Protein AF-A0AAD7QQ43-F1 (afdb_monomer_lite)

Radius of gyration: 27.79 Å; chains: 1; bounding box: 67×66×87 Å

Organism: NCBI:txid54092

pLDDT: mean 71.24, std 26.85, range [28.62, 98.62]

Sequence (229 aa):
MKFLTLATLAALATGVLAVTKNVTLKVKSDDAIIDGMGLSSIHEGAAINYVFLGIGSEDLVYETTNSTIYDPNFIQGFPFYLQIWGNLVIVAVGVTDVAQFRVGPNSYLSVNGSENGFYAAKNTNDPYNYSSAQYQALYYADESDAPEGSIPFTIYVDSSESNVTSVAATTTATSAMPSITTASYSNASITSMNSTATATTPAQFTGAAALNQISGVLLVGALGLAMLL

Secondary structure (DSSP, 8-state):
-------------------EEEEEEEEE-SSTTTTTPEEEEEE-STTEEEEEEESS---EEEETTTTEEEEEEEETTEEEEEEEETTEEEEESS---TTSEEE-TTSEEEETTBS--EEEES----TT-GGGTSPEEEE-SSGGGSPTTPEEEEEEEEE---------------------------PPP-------PPP-PPPP-------------------------

Structure (mmCIF, N/CA/C/O backbone):
data_AF-A0AAD7QQ43-F1
#
_entry.id   AF-A0AAD7QQ43-F1
#
loop_
_atom_site.group_PDB
_atom_site.id
_atom_site.type_symbol
_atom_site.label_atom_id
_atom_site.label_alt_id
_atom_site.label_comp_id
_atom_site.label_asym_id
_atom_site.label_entity_id
_atom_site.label_seq_id
_atom_site.pdbx_PDB_ins_code
_atom_site.Cartn_x
_atom_site.Cartn_y
_atom_site.Cartn_z
_atom_site.occupancy
_atom_site.B_iso_or_equiv
_atom_site.auth_seq_id
_atom_site.auth_comp_id
_atom_site.auth_asym_id
_atom_site.auth_atom_id
_atom_site.pdbx_PDB_model_num
ATOM 1 N N . MET A 1 1 ? -53.309 -2.701 50.469 1.00 36.78 1 MET A N 1
ATOM 2 C CA . MET A 1 1 ? -52.569 -1.832 49.529 1.00 36.78 1 MET A CA 1
ATOM 3 C C . MET A 1 1 ? -51.375 -2.622 49.018 1.00 36.78 1 MET A C 1
ATOM 5 O O . MET A 1 1 ? -50.572 -3.048 49.836 1.00 36.78 1 MET A O 1
ATOM 9 N N . LYS A 1 2 ? -51.321 -2.938 47.719 1.00 37.97 2 LYS A N 1
ATOM 10 C CA . LYS A 1 2 ? -50.186 -3.637 47.095 1.00 37.97 2 LYS A CA 1
ATOM 11 C C . LYS A 1 2 ? -49.324 -2.580 46.411 1.00 37.97 2 LYS A C 1
ATOM 13 O O . LYS A 1 2 ? -49.796 -1.935 45.482 1.00 37.97 2 LYS A O 1
ATOM 18 N N . PHE A 1 3 ? -48.113 -2.373 46.912 1.00 45.69 3 PHE A N 1
ATOM 19 C CA . PHE A 1 3 ? -47.139 -1.472 46.307 1.00 45.69 3 PHE A CA 1
ATOM 20 C C . PHE A 1 3 ? -46.419 -2.228 45.187 1.00 45.69 3 PHE A C 1
ATOM 22 O O . PHE A 1 3 ? -45.759 -3.231 45.449 1.00 45.69 3 PHE A O 1
ATOM 29 N N . LEU A 1 4 ? -46.601 -1.785 43.940 1.00 53.44 4 LEU A N 1
ATOM 30 C CA . LEU A 1 4 ? -45.757 -2.196 42.821 1.00 53.44 4 LEU A CA 1
ATOM 31 C C . LEU A 1 4 ? -44.503 -1.322 42.826 1.00 53.44 4 LEU A C 1
ATOM 33 O O . LEU A 1 4 ? -44.579 -0.122 42.572 1.00 53.44 4 LEU A O 1
ATOM 37 N N . THR A 1 5 ? -43.357 -1.925 43.114 1.00 55.03 5 THR A N 1
ATOM 38 C CA . THR A 1 5 ? -42.044 -1.294 42.972 1.00 55.03 5 THR A CA 1
ATOM 39 C C . THR A 1 5 ? -41.595 -1.454 41.519 1.00 55.03 5 THR A C 1
ATOM 41 O O . THR A 1 5 ? -41.295 -2.565 41.088 1.00 55.03 5 THR A O 1
ATOM 44 N N . LEU A 1 6 ? -41.571 -0.366 40.744 1.00 52.38 6 LEU A N 1
ATOM 45 C CA . LEU A 1 6 ? -40.889 -0.347 39.447 1.00 52.38 6 LEU A CA 1
ATOM 46 C C . LEU A 1 6 ? -39.385 -0.192 39.699 1.00 52.38 6 LEU A C 1
ATOM 48 O O . LEU A 1 6 ? -38.941 0.845 40.187 1.00 52.38 6 LEU A O 1
ATOM 52 N N . ALA A 1 7 ? -38.607 -1.221 39.371 1.00 54.56 7 ALA A N 1
ATOM 53 C CA . ALA A 1 7 ? -37.155 -1.128 39.303 1.00 54.56 7 ALA A CA 1
ATOM 54 C C . ALA A 1 7 ? -36.763 -0.576 37.925 1.00 54.56 7 ALA A C 1
ATOM 56 O O . ALA A 1 7 ? -36.864 -1.267 36.912 1.00 54.56 7 ALA A O 1
ATOM 57 N N . THR A 1 8 ? -36.352 0.687 37.883 1.00 55.31 8 THR A N 1
ATOM 58 C CA . THR A 1 8 ? -35.818 1.332 36.681 1.00 55.31 8 THR A CA 1
ATOM 59 C C . THR A 1 8 ? -34.390 0.835 36.452 1.00 55.31 8 THR A C 1
ATOM 61 O O . THR A 1 8 ? -33.483 1.174 37.209 1.00 55.31 8 THR A O 1
ATOM 64 N N . LEU A 1 9 ? -34.181 0.006 35.428 1.00 52.97 9 LEU A N 1
ATOM 65 C CA . LEU A 1 9 ? -32.852 -0.444 35.016 1.00 52.97 9 LEU A CA 1
ATOM 66 C C . LEU A 1 9 ? -32.217 0.642 34.135 1.00 52.97 9 LEU A C 1
ATOM 68 O O . LEU A 1 9 ? -32.563 0.782 32.965 1.00 52.97 9 LEU A O 1
ATOM 72 N N . ALA A 1 10 ? -31.316 1.442 34.705 1.00 55.16 10 ALA A N 1
ATOM 73 C CA . ALA A 1 10 ? -30.502 2.381 33.940 1.00 55.16 10 ALA A CA 1
ATOM 74 C C . ALA A 1 10 ? -29.416 1.600 33.182 1.00 55.16 10 ALA A C 1
ATOM 76 O O . ALA A 1 10 ? -28.452 1.124 33.779 1.00 55.16 10 ALA A O 1
ATOM 77 N N . ALA A 1 11 ? -29.585 1.435 31.870 1.00 57.25 11 ALA A N 1
ATOM 78 C CA . ALA A 1 11 ? -28.540 0.901 31.006 1.00 57.25 11 ALA A CA 1
ATOM 79 C C . ALA A 1 11 ? -27.445 1.966 30.830 1.00 57.25 11 ALA A C 1
ATOM 81 O O . ALA A 1 11 ? -27.689 3.015 30.232 1.00 57.25 11 ALA A O 1
ATOM 82 N N . LEU A 1 12 ? -26.242 1.715 31.357 1.00 50.41 12 LEU A N 1
ATOM 83 C CA . LEU A 1 12 ? -25.068 2.512 31.010 1.00 50.41 12 LEU A CA 1
ATOM 84 C C . LEU A 1 12 ? -24.685 2.178 29.565 1.00 50.41 12 LEU A C 1
ATOM 86 O O . LEU A 1 12 ? -24.176 1.094 29.291 1.00 50.41 12 LEU A O 1
ATOM 90 N N . ALA A 1 13 ? -24.933 3.101 28.638 1.00 57.28 13 ALA A N 1
ATOM 91 C CA . ALA A 1 13 ? -24.355 3.028 27.305 1.00 57.28 13 ALA A CA 1
ATOM 92 C C . ALA A 1 13 ? -22.853 3.320 27.424 1.00 57.28 13 ALA A C 1
ATOM 94 O O . ALA A 1 13 ? -22.441 4.467 27.591 1.00 57.28 13 ALA A O 1
ATOM 95 N N . THR A 1 14 ? -22.021 2.282 27.380 1.00 52.28 14 THR A N 1
ATOM 96 C CA . THR A 1 14 ? -20.580 2.448 27.189 1.00 52.28 14 THR A CA 1
ATOM 97 C C . THR A 1 14 ? -20.352 2.926 25.760 1.00 52.28 14 THR A C 1
ATOM 99 O O . THR A 1 14 ? -20.473 2.145 24.817 1.00 52.28 14 THR A O 1
ATOM 102 N N . GLY A 1 15 ? -20.064 4.216 25.588 1.00 54.31 15 GLY A N 1
ATOM 103 C CA . GLY A 1 15 ? -19.583 4.734 24.312 1.00 54.31 15 GLY A CA 1
ATOM 104 C C . GLY A 1 15 ? -18.220 4.119 24.002 1.00 54.31 15 GLY A C 1
ATOM 105 O O . GLY A 1 15 ? -17.293 4.248 24.801 1.00 54.31 15 GLY A O 1
ATOM 106 N N . VAL A 1 16 ? -18.101 3.434 22.866 1.00 57.38 16 VAL A N 1
ATOM 107 C CA . VAL A 1 16 ? -16.796 3.037 22.328 1.00 57.38 16 VAL A CA 1
ATOM 108 C C . VAL A 1 16 ? -16.130 4.314 21.830 1.00 57.38 16 VAL A C 1
ATOM 110 O O . VAL A 1 16 ? -16.651 4.982 20.940 1.00 57.38 16 VAL A O 1
ATOM 113 N N . LEU A 1 17 ? -15.020 4.696 22.455 1.00 62.91 17 LEU A N 1
ATOM 114 C CA . LEU A 1 17 ? -14.201 5.796 21.965 1.00 62.91 17 LEU A CA 1
ATOM 115 C C . LEU A 1 17 ? -13.450 5.3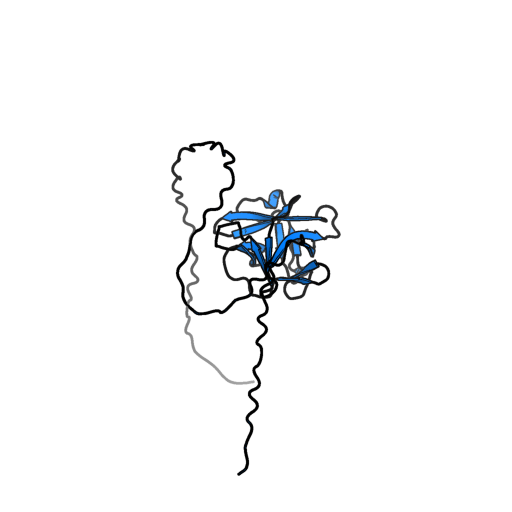24 20.727 1.00 62.91 17 LEU A C 1
ATOM 117 O O . LEU A 1 17 ? -12.858 4.245 20.743 1.00 62.91 17 LEU A O 1
ATOM 121 N N . ALA A 1 18 ? -13.467 6.150 19.685 1.00 65.38 18 ALA A N 1
ATOM 122 C CA . ALA A 1 18 ? -12.631 5.954 18.515 1.00 65.38 18 ALA A CA 1
ATOM 123 C C . ALA A 1 18 ? -11.162 5.912 18.946 1.00 65.38 18 ALA A C 1
ATOM 125 O O . ALA A 1 18 ? -10.636 6.893 19.474 1.00 65.38 18 ALA A O 1
ATOM 126 N N . VAL A 1 19 ? -10.514 4.758 18.768 1.00 83.88 19 VAL A N 1
ATOM 127 C CA . VAL A 1 19 ? -9.077 4.617 19.007 1.00 83.88 19 VAL A CA 1
ATOM 128 C C . VAL A 1 19 ? -8.375 4.848 17.680 1.00 83.88 19 VAL A C 1
ATOM 130 O O . VAL A 1 19 ? -8.511 4.045 16.752 1.00 83.88 19 VAL A O 1
ATOM 133 N N . THR A 1 20 ? -7.630 5.946 17.605 1.00 89.44 20 THR A N 1
ATOM 134 C CA . THR A 1 20 ? -6.703 6.245 16.516 1.00 89.44 20 THR A CA 1
ATOM 135 C C . THR A 1 20 ? -5.288 5.813 16.889 1.00 89.44 20 THR A C 1
ATOM 137 O O . THR A 1 20 ? -4.896 5.853 18.057 1.00 89.44 20 THR A O 1
ATOM 140 N N . LYS A 1 21 ? -4.516 5.377 15.895 1.00 92.06 21 LYS A N 1
ATOM 141 C CA . LYS A 1 21 ? -3.106 5.005 16.030 1.00 92.06 21 LYS A CA 1
ATOM 142 C C . LYS A 1 21 ? -2.309 5.631 14.898 1.00 92.06 21 LYS A C 1
ATOM 144 O O . LYS A 1 21 ? -2.734 5.538 13.751 1.00 92.06 21 LYS A O 1
ATOM 149 N N . ASN A 1 22 ? -1.153 6.205 15.210 1.00 94.50 22 ASN A N 1
ATOM 150 C CA . ASN A 1 22 ? -0.203 6.603 14.177 1.00 94.50 22 ASN A CA 1
ATOM 151 C C . ASN A 1 22 ? 0.471 5.347 13.628 1.00 94.50 22 ASN A C 1
ATOM 153 O O . ASN A 1 22 ? 0.964 4.513 14.394 1.00 94.50 22 ASN A O 1
ATOM 157 N N . VAL A 1 23 ? 0.469 5.209 12.310 1.00 95.69 23 VAL A N 1
ATOM 158 C CA . VAL A 1 23 ? 0.971 4.030 11.616 1.00 95.69 23 VAL A CA 1
ATOM 159 C C . VAL A 1 23 ? 1.807 4.437 10.418 1.00 95.69 23 VAL A C 1
ATOM 161 O O . VAL A 1 23 ? 1.558 5.455 9.783 1.00 95.69 23 VAL A O 1
ATOM 164 N N . THR A 1 24 ? 2.762 3.586 10.079 1.00 96.94 24 THR A N 1
ATOM 165 C CA . THR A 1 24 ? 3.403 3.571 8.768 1.00 96.94 24 THR A CA 1
ATOM 166 C C . THR A 1 24 ? 3.165 2.208 8.132 1.00 96.94 24 THR A C 1
ATOM 168 O O . THR A 1 24 ? 2.989 1.202 8.827 1.00 96.94 24 THR A O 1
ATOM 171 N N . LEU A 1 25 ? 3.118 2.167 6.804 1.00 97.38 25 LEU A N 1
ATOM 172 C CA . LEU A 1 25 ? 2.881 0.936 6.055 1.00 97.38 25 LEU A CA 1
ATOM 173 C C . LEU A 1 25 ? 4.177 0.477 5.392 1.00 97.38 25 LEU A C 1
ATOM 175 O O . LEU A 1 25 ? 4.901 1.281 4.794 1.00 97.38 25 LEU A O 1
ATOM 179 N N . LYS A 1 26 ? 4.471 -0.816 5.517 1.00 97.75 26 LYS A N 1
ATOM 180 C CA . LYS A 1 26 ? 5.671 -1.461 4.982 1.00 97.75 26 LYS A CA 1
ATOM 181 C C . LYS A 1 26 ? 5.311 -2.733 4.235 1.00 97.75 26 LYS A C 1
ATOM 183 O O . LYS A 1 26 ? 4.335 -3.406 4.546 1.00 97.75 26 LYS A O 1
ATOM 188 N N . VAL A 1 27 ? 6.130 -3.064 3.257 1.00 98.31 27 VAL A N 1
ATOM 189 C CA . VAL A 1 27 ? 5.992 -4.228 2.393 1.00 98.31 27 VAL A CA 1
ATOM 190 C C . VAL A 1 27 ? 6.637 -5.435 3.058 1.00 98.31 27 VAL A C 1
ATOM 192 O O . VAL A 1 27 ? 7.762 -5.357 3.551 1.00 98.31 27 VAL A O 1
ATOM 195 N N . LYS A 1 28 ? 5.940 -6.568 3.024 1.00 98.06 28 LYS A N 1
ATOM 196 C CA . LYS A 1 28 ? 6.496 -7.892 3.290 1.00 98.06 28 LYS A CA 1
ATOM 197 C C . LYS A 1 28 ? 6.338 -8.748 2.032 1.00 98.06 28 LYS A C 1
ATOM 199 O O . LYS A 1 28 ? 5.218 -8.958 1.570 1.00 98.06 28 LYS A O 1
ATOM 204 N N . SER A 1 29 ? 7.446 -9.228 1.477 1.00 98.31 29 SER A N 1
ATOM 205 C CA . SER A 1 29 ? 7.480 -10.039 0.254 1.00 98.31 29 SER A CA 1
ATOM 206 C C . SER A 1 29 ? 8.578 -11.103 0.327 1.00 98.31 29 SER A C 1
ATOM 208 O O . SER A 1 29 ? 9.522 -10.987 1.110 1.00 98.31 29 SER A O 1
ATOM 210 N N . ASP A 1 30 ? 8.455 -12.134 -0.506 1.00 98.19 30 ASP A N 1
ATOM 211 C CA . ASP A 1 30 ? 9.528 -13.103 -0.751 1.00 98.19 30 ASP A CA 1
ATOM 212 C C . ASP A 1 30 ? 10.591 -12.546 -1.716 1.00 98.19 30 ASP A C 1
ATOM 214 O O . ASP A 1 30 ? 11.712 -13.057 -1.777 1.00 98.19 30 ASP A O 1
ATOM 218 N N . ASP A 1 31 ? 10.269 -11.477 -2.455 1.00 98.19 31 ASP A N 1
ATOM 219 C CA . ASP A 1 31 ? 11.224 -10.773 -3.303 1.00 98.19 31 ASP A CA 1
ATOM 220 C C . ASP A 1 31 ? 12.024 -9.750 -2.483 1.00 98.19 31 ASP A C 1
ATOM 222 O O . ASP A 1 31 ? 11.511 -8.731 -2.009 1.00 98.19 31 ASP A O 1
ATOM 226 N N . ALA A 1 32 ? 13.325 -10.013 -2.352 1.00 97.81 32 ALA A N 1
ATOM 227 C CA . ALA A 1 32 ? 14.248 -9.188 -1.581 1.00 97.81 32 ALA A CA 1
ATOM 228 C C . ALA A 1 32 ? 14.443 -7.764 -2.137 1.00 97.81 32 ALA A C 1
ATOM 230 O O . ALA A 1 32 ? 14.999 -6.918 -1.439 1.00 97.81 32 ALA A O 1
ATOM 231 N N . ILE A 1 33 ? 14.031 -7.482 -3.379 1.00 97.06 33 ILE A N 1
ATOM 232 C CA . ILE A 1 33 ? 14.088 -6.135 -3.958 1.00 97.06 33 ILE A CA 1
ATOM 233 C C . ILE A 1 33 ? 13.079 -5.227 -3.265 1.00 97.06 33 ILE A C 1
ATOM 235 O O . ILE A 1 33 ? 13.389 -4.056 -3.067 1.00 97.06 33 ILE A O 1
ATOM 239 N N . ILE A 1 34 ? 11.895 -5.741 -2.920 1.00 98.06 34 ILE A N 1
ATOM 240 C CA . ILE A 1 34 ? 10.805 -4.935 -2.355 1.00 98.06 34 ILE A CA 1
ATOM 241 C C . ILE A 1 34 ? 10.510 -5.235 -0.881 1.00 98.06 34 ILE A C 1
ATOM 243 O O . ILE A 1 34 ? 9.841 -4.431 -0.233 1.00 98.06 34 ILE A O 1
ATOM 247 N N . ASP A 1 35 ? 10.995 -6.354 -0.333 1.00 98.31 35 ASP A N 1
ATOM 248 C CA . ASP A 1 35 ? 10.800 -6.688 1.082 1.00 98.31 35 ASP A CA 1
ATOM 249 C C . ASP A 1 35 ? 11.348 -5.580 1.996 1.00 98.31 35 ASP A C 1
ATOM 251 O O . ASP A 1 35 ? 12.484 -5.122 1.862 1.00 98.31 35 ASP A O 1
ATOM 255 N N . GLY A 1 36 ? 10.518 -5.125 2.933 1.00 97.19 36 GLY A N 1
ATOM 256 C CA . GLY A 1 36 ? 10.842 -4.053 3.869 1.00 97.19 36 GLY A CA 1
ATOM 257 C C . GLY A 1 36 ? 10.720 -2.629 3.315 1.00 97.19 36 GLY A C 1
ATOM 258 O O . GLY A 1 36 ? 10.902 -1.688 4.090 1.00 97.19 36 GLY A O 1
ATOM 259 N N . MET A 1 37 ? 10.394 -2.437 2.030 1.00 98.25 37 MET A N 1
ATOM 260 C CA . MET A 1 37 ? 10.127 -1.100 1.483 1.00 98.25 37 MET A CA 1
ATOM 261 C C . MET A 1 37 ? 8.916 -0.453 2.159 1.00 98.25 37 MET A C 1
ATOM 263 O O . MET A 1 37 ? 7.953 -1.122 2.527 1.00 98.25 37 MET A O 1
ATOM 267 N N . GLY A 1 38 ? 8.956 0.863 2.315 1.00 98.06 38 GLY A N 1
ATOM 268 C CA . GLY A 1 38 ? 7.827 1.644 2.790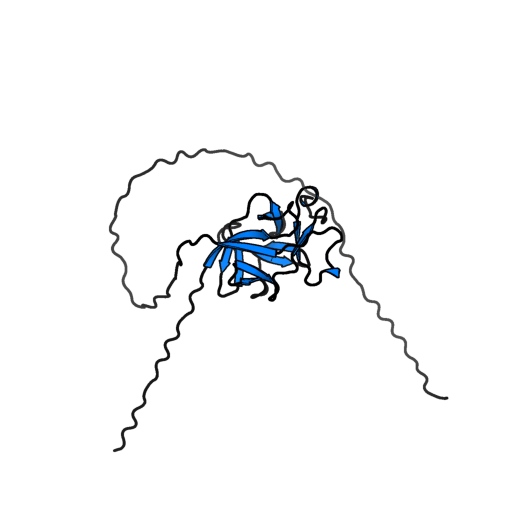 1.00 98.06 38 GLY A CA 1
ATOM 269 C C . GLY A 1 38 ? 6.831 1.959 1.679 1.00 98.06 38 GLY A C 1
ATOM 270 O O . GLY A 1 38 ? 7.185 1.973 0.498 1.00 98.06 38 GLY A O 1
ATOM 271 N N . LEU A 1 39 ? 5.580 2.207 2.067 1.00 98.25 39 LEU A N 1
ATOM 272 C CA . LEU A 1 39 ? 4.555 2.752 1.182 1.00 98.25 39 LEU A CA 1
ATOM 273 C C . LEU A 1 39 ? 4.392 4.247 1.441 1.00 98.25 39 LEU A C 1
ATOM 275 O O . LEU A 1 39 ? 4.261 4.681 2.587 1.00 98.25 39 LEU A O 1
ATOM 279 N N . SER A 1 40 ? 4.386 5.020 0.363 1.00 96.69 40 SER A N 1
ATOM 280 C CA . SER A 1 40 ? 4.153 6.462 0.395 1.00 96.69 40 SER A CA 1
ATOM 281 C C . SER A 1 40 ? 3.387 6.896 -0.840 1.00 96.69 40 SER A C 1
ATOM 283 O O . SER A 1 40 ? 3.629 6.368 -1.932 1.00 96.69 40 SER A O 1
ATOM 285 N N . SER A 1 41 ? 2.508 7.876 -0.690 1.00 94.88 41 SER A N 1
ATOM 286 C CA . SER A 1 41 ? 1.731 8.402 -1.798 1.00 94.88 41 SER A CA 1
ATOM 287 C C . SER A 1 41 ? 2.437 9.568 -2.507 1.00 94.88 41 SER A C 1
ATOM 289 O O . SER A 1 41 ? 3.132 10.380 -1.895 1.00 94.88 41 SER A O 1
ATOM 291 N N . ILE A 1 42 ? 2.286 9.636 -3.831 1.00 92.94 42 ILE A N 1
ATOM 292 C CA . ILE A 1 42 ? 2.749 10.746 -4.675 1.00 92.94 42 ILE A CA 1
ATOM 293 C C . ILE A 1 42 ? 1.522 11.419 -5.283 1.00 92.94 42 ILE A C 1
ATOM 295 O O . ILE A 1 42 ? 0.614 10.746 -5.776 1.00 92.94 42 ILE A O 1
ATOM 299 N N . HIS A 1 43 ? 1.480 12.751 -5.220 1.00 87.75 43 HIS A N 1
ATOM 300 C CA . HIS A 1 43 ? 0.364 13.527 -5.744 1.00 87.75 43 HIS A CA 1
ATOM 301 C C . HIS A 1 43 ? 0.378 13.578 -7.273 1.00 87.75 43 HIS A C 1
ATOM 303 O O . HIS A 1 43 ? 1.242 14.222 -7.863 1.00 87.75 43 HIS A O 1
ATOM 309 N N . GLU A 1 44 ? -0.641 12.988 -7.900 1.00 77.81 44 GLU A N 1
ATOM 310 C CA . GLU A 1 44 ? -0.792 12.935 -9.363 1.00 77.81 44 GLU A CA 1
ATOM 311 C C . GLU A 1 44 ? -1.904 13.877 -9.878 1.00 77.81 44 GLU A C 1
ATOM 313 O O . GLU A 1 44 ? -2.315 13.804 -11.037 1.00 77.81 44 GLU A O 1
ATOM 318 N N . GLY A 1 45 ? -2.407 14.784 -9.031 1.00 75.44 45 GLY A N 1
ATOM 319 C CA . GLY A 1 45 ? -3.477 15.729 -9.369 1.00 75.44 45 GLY A CA 1
ATOM 320 C C . GLY A 1 45 ? -4.880 15.263 -8.959 1.00 75.44 45 GLY A C 1
ATOM 321 O O . GLY A 1 45 ? -5.068 14.199 -8.383 1.00 75.44 45 GLY A O 1
ATOM 322 N N . ALA A 1 46 ? -5.889 16.113 -9.194 1.00 79.81 46 ALA A N 1
ATOM 323 C CA . ALA A 1 46 ? -7.314 15.843 -8.922 1.00 79.81 46 ALA A CA 1
ATOM 324 C C . ALA A 1 46 ? -7.647 15.305 -7.506 1.00 79.81 46 ALA A C 1
ATOM 326 O O . ALA A 1 46 ? -8.639 14.603 -7.331 1.00 79.81 46 ALA A O 1
ATOM 327 N N . ALA A 1 47 ? -6.837 15.660 -6.500 1.00 83.50 47 ALA A N 1
ATOM 328 C CA . ALA A 1 47 ? -6.940 15.145 -5.128 1.00 83.50 47 ALA A CA 1
ATOM 329 C C . ALA A 1 47 ? -6.804 13.609 -5.008 1.00 83.50 47 ALA A C 1
ATOM 331 O O . ALA A 1 47 ? -7.357 13.005 -4.087 1.00 83.50 47 ALA A O 1
ATOM 332 N N . ILE A 1 48 ? -6.045 12.997 -5.920 1.00 88.00 48 ILE A N 1
ATOM 333 C CA . ILE A 1 48 ? -5.675 11.583 -5.908 1.00 88.00 48 ILE A CA 1
ATOM 334 C C . ILE A 1 48 ? -4.155 11.486 -5.771 1.00 88.00 48 ILE A C 1
ATOM 336 O O . ILE A 1 48 ? -3.404 12.071 -6.556 1.00 88.00 48 ILE A O 1
ATOM 340 N N . ASN A 1 49 ? -3.707 10.729 -4.775 1.00 93.31 49 ASN A N 1
ATOM 341 C CA . ASN A 1 49 ? -2.305 10.393 -4.588 1.00 93.31 49 ASN A CA 1
ATOM 342 C C . ASN A 1 49 ? -2.135 8.891 -4.821 1.00 93.31 49 ASN A C 1
ATOM 344 O O . ASN A 1 49 ? -2.835 8.089 -4.210 1.00 93.31 49 ASN A O 1
ATOM 348 N N . TYR A 1 50 ? -1.231 8.491 -5.705 1.00 95.12 50 TYR A N 1
ATOM 349 C CA . TYR A 1 50 ? -1.001 7.077 -5.999 1.00 95.12 50 TYR A CA 1
ATOM 350 C C . TYR A 1 50 ? 0.068 6.538 -5.061 1.00 95.12 50 TYR A C 1
ATOM 352 O O . TYR A 1 50 ? 1.044 7.231 -4.780 1.00 95.12 50 TYR A O 1
ATOM 360 N N . VAL A 1 51 ? -0.104 5.312 -4.575 1.00 97.12 51 VAL A N 1
ATOM 361 C CA . VAL A 1 51 ? 0.830 4.718 -3.616 1.00 97.12 51 VAL A CA 1
ATOM 362 C C . VAL A 1 51 ? 1.969 4.017 -4.349 1.00 97.12 51 VAL A C 1
ATOM 364 O O . VAL A 1 51 ? 1.752 3.179 -5.226 1.00 97.12 51 VAL A O 1
ATOM 367 N N . PHE A 1 52 ? 3.197 4.340 -3.956 1.00 98.19 52 PHE A N 1
ATOM 368 C CA . PHE A 1 52 ? 4.423 3.749 -4.479 1.00 98.19 52 PHE A CA 1
ATOM 369 C C . PHE A 1 52 ? 5.256 3.136 -3.355 1.00 98.19 52 PHE A C 1
ATOM 371 O O . PHE A 1 52 ? 5.178 3.548 -2.195 1.00 98.19 52 PHE A O 1
ATOM 378 N N . LEU A 1 53 ? 6.075 2.154 -3.724 1.00 98.44 53 LEU A N 1
ATOM 379 C CA . LEU A 1 53 ? 7.050 1.525 -2.845 1.00 98.44 53 LEU A CA 1
ATOM 380 C C . LEU A 1 53 ? 8.366 2.312 -2.888 1.00 98.44 53 LEU A C 1
ATOM 382 O O . LEU A 1 53 ? 8.851 2.695 -3.961 1.00 98.44 53 LEU A O 1
ATOM 386 N N . GLY A 1 54 ? 8.976 2.520 -1.724 1.00 96.00 54 GLY A N 1
ATOM 387 C CA . GLY A 1 54 ? 10.227 3.258 -1.599 1.00 96.00 54 GLY A CA 1
ATOM 388 C C . GLY A 1 54 ? 10.980 2.993 -0.298 1.00 96.00 54 GLY A C 1
ATOM 389 O O . GLY A 1 54 ? 10.644 2.111 0.483 1.00 96.00 54 GLY A O 1
ATOM 390 N N . ILE A 1 55 ? 12.045 3.764 -0.068 1.00 89.75 55 ILE A N 1
ATOM 391 C CA . ILE A 1 55 ? 12.876 3.645 1.145 1.00 89.75 55 ILE A CA 1
ATOM 392 C C . ILE A 1 55 ? 12.144 4.199 2.382 1.00 89.75 55 ILE A C 1
ATOM 394 O O . ILE A 1 55 ? 12.394 3.752 3.498 1.00 89.75 55 ILE A O 1
ATOM 398 N N . GLY A 1 56 ? 11.258 5.180 2.192 1.00 91.50 56 GLY A N 1
ATOM 399 C CA . GLY A 1 56 ? 10.456 5.784 3.255 1.00 91.50 56 GLY A CA 1
ATOM 400 C C . GLY A 1 56 ? 9.016 5.279 3.258 1.00 91.50 56 GLY A C 1
ATOM 401 O O . GLY A 1 56 ? 8.530 4.786 2.243 1.00 91.50 56 GLY A O 1
ATOM 402 N N . SER A 1 57 ? 8.343 5.458 4.392 1.00 95.50 57 SER A N 1
ATOM 403 C CA . SER A 1 57 ? 6.893 5.305 4.525 1.00 95.50 57 SER A CA 1
ATOM 404 C C . SER A 1 57 ? 6.278 6.653 4.882 1.00 95.50 57 SER A C 1
ATOM 406 O O . SER A 1 57 ? 6.908 7.440 5.590 1.00 95.50 57 SER A O 1
ATOM 408 N N . GLU A 1 58 ? 5.060 6.912 4.418 1.00 95.00 58 GLU A N 1
ATOM 409 C CA . GLU A 1 58 ? 4.292 8.076 4.869 1.00 95.00 58 GLU A CA 1
ATOM 410 C C . GLU A 1 58 ? 3.649 7.827 6.247 1.00 95.00 58 GLU A C 1
ATOM 412 O O . GLU A 1 58 ? 3.283 6.694 6.580 1.00 95.00 58 GLU A O 1
ATOM 417 N N . ASP A 1 59 ? 3.538 8.887 7.054 1.00 94.62 59 ASP A N 1
ATOM 418 C CA . ASP A 1 59 ? 2.882 8.850 8.363 1.00 94.62 59 ASP A CA 1
ATOM 419 C C . ASP A 1 59 ? 1.362 8.941 8.190 1.00 94.62 59 ASP A C 1
ATOM 421 O O . ASP A 1 59 ? 0.832 9.942 7.706 1.00 94.62 59 ASP A O 1
ATOM 425 N N . LEU A 1 60 ? 0.651 7.908 8.634 1.00 94.44 60 LEU A N 1
ATOM 426 C CA . LEU A 1 60 ? -0.799 7.789 8.519 1.00 94.44 60 LEU A CA 1
ATOM 427 C C . LEU A 1 60 ? -1.441 7.604 9.894 1.00 94.44 60 LEU A C 1
ATOM 429 O O . LEU A 1 60 ? -0.789 7.322 10.901 1.00 94.44 60 LEU A O 1
ATOM 433 N N . VAL A 1 61 ? -2.763 7.720 9.928 1.00 93.69 61 VAL A N 1
ATOM 434 C CA . VAL A 1 61 ? -3.587 7.411 11.091 1.00 93.69 61 VAL A CA 1
ATOM 435 C C . VAL A 1 61 ? -4.513 6.255 10.754 1.00 93.69 61 VAL A C 1
ATOM 437 O O . VAL A 1 61 ? -5.293 6.329 9.808 1.00 93.69 61 VAL A O 1
ATOM 440 N N . TYR A 1 62 ? -4.460 5.199 11.560 1.00 92.69 62 TYR A N 1
ATOM 441 C CA . TYR A 1 62 ? -5.455 4.135 11.563 1.00 92.69 62 TYR A CA 1
ATOM 442 C C . TYR A 1 62 ? -6.513 4.414 12.628 1.00 92.69 62 TYR A C 1
ATOM 444 O O . TYR A 1 62 ? -6.204 4.463 13.819 1.00 92.69 62 TYR A O 1
ATOM 452 N N . GLU A 1 63 ? -7.766 4.572 12.214 1.00 89.75 63 GLU A N 1
ATOM 453 C CA . GLU A 1 63 ? -8.924 4.638 13.100 1.00 89.75 63 GLU A CA 1
ATOM 454 C C . GLU A 1 63 ? -9.589 3.255 13.152 1.00 89.75 63 GLU A C 1
ATOM 456 O O . GLU A 1 63 ? -9.979 2.675 12.135 1.00 89.75 63 GLU A O 1
ATOM 461 N N . THR A 1 64 ? -9.682 2.709 14.362 1.00 87.00 64 THR A N 1
ATOM 462 C CA . THR A 1 64 ? -10.090 1.317 14.597 1.00 87.00 64 THR A CA 1
ATOM 463 C C . THR A 1 64 ? -11.598 1.064 14.507 1.00 87.00 64 THR A C 1
ATOM 465 O O . THR A 1 64 ? -11.993 -0.046 14.154 1.00 87.00 64 THR A O 1
ATOM 468 N N . THR A 1 65 ? -12.448 2.050 14.803 1.00 84.69 65 THR A N 1
ATOM 469 C CA . THR A 1 65 ? -13.919 1.929 14.796 1.00 84.69 65 THR A CA 1
ATOM 470 C C . THR A 1 65 ? -14.464 1.702 13.391 1.00 84.69 65 THR A C 1
ATOM 472 O O . THR A 1 65 ? -15.281 0.811 13.173 1.00 84.69 65 THR A O 1
ATOM 475 N N . ASN A 1 66 ? -13.990 2.493 12.434 1.00 84.06 66 ASN A N 1
ATOM 476 C CA . ASN A 1 66 ? -14.387 2.486 11.033 1.00 84.06 66 ASN A CA 1
ATOM 477 C C . ASN A 1 66 ? -13.436 1.649 10.175 1.00 84.06 66 ASN A C 1
ATOM 479 O O . ASN A 1 66 ? -13.753 1.366 9.020 1.00 84.06 66 ASN A O 1
ATOM 483 N N . SER A 1 67 ? -12.300 1.224 10.746 1.00 88.12 67 SER A N 1
ATOM 484 C CA . SER A 1 67 ? -11.263 0.466 10.041 1.00 88.12 67 SER A CA 1
ATOM 485 C C . SER A 1 67 ? -10.766 1.247 8.815 1.00 88.12 67 SER A C 1
ATOM 487 O O . SER A 1 67 ? -10.789 0.771 7.683 1.00 88.12 67 SER A O 1
ATOM 489 N N . THR A 1 68 ? -10.375 2.502 9.048 1.00 90.06 68 THR A N 1
ATOM 490 C CA . THR A 1 68 ? -9.918 3.431 8.004 1.00 90.06 68 THR A CA 1
ATOM 491 C C . THR A 1 68 ? -8.494 3.876 8.272 1.00 90.06 68 THR A C 1
ATOM 493 O O . THR A 1 68 ? -8.163 4.221 9.407 1.00 90.06 68 THR A O 1
ATOM 496 N N . ILE A 1 69 ? -7.677 3.929 7.225 1.00 92.69 69 ILE A N 1
ATOM 497 C CA . ILE A 1 69 ? -6.329 4.502 7.257 1.00 92.69 69 ILE A CA 1
ATOM 498 C C . ILE A 1 69 ? -6.362 5.803 6.458 1.00 92.69 69 ILE A C 1
ATOM 500 O O . ILE A 1 69 ? -6.934 5.827 5.369 1.00 92.69 69 ILE A O 1
ATOM 504 N N . TYR A 1 70 ? -5.795 6.882 6.988 1.00 92.50 70 TYR A N 1
ATOM 505 C CA . TYR A 1 70 ? -5.807 8.181 6.320 1.00 92.50 70 TYR A CA 1
ATOM 506 C C . TYR A 1 70 ? -4.604 9.050 6.671 1.00 92.50 70 TYR A C 1
ATOM 508 O O . TYR A 1 70 ? -4.034 8.932 7.753 1.00 92.50 70 TYR A O 1
ATOM 516 N N . ASP A 1 71 ? -4.264 9.960 5.767 1.00 92.06 71 ASP A N 1
ATOM 517 C CA . ASP A 1 71 ? -3.350 11.068 6.012 1.00 92.06 71 ASP A CA 1
ATOM 518 C C . ASP A 1 71 ? -4.149 12.253 6.604 1.00 92.06 71 ASP A C 1
ATOM 520 O O . ASP A 1 71 ? -5.050 12.786 5.939 1.00 92.06 71 ASP A O 1
ATOM 524 N N . PRO A 1 72 ? -3.878 12.667 7.860 1.00 87.69 72 PRO A N 1
ATOM 525 C CA . PRO A 1 72 ? -4.544 13.809 8.490 1.00 87.69 72 PRO A CA 1
ATOM 526 C C . PRO A 1 72 ? -3.974 15.174 8.064 1.00 87.69 72 PRO A C 1
ATOM 528 O O . PRO A 1 72 ? -4.570 16.207 8.381 1.00 87.69 72 PRO A O 1
ATOM 531 N N . ASN A 1 73 ? -2.809 15.195 7.419 1.00 85.81 73 ASN A N 1
ATOM 532 C CA . ASN A 1 73 ? -1.972 16.373 7.220 1.00 85.81 73 ASN A CA 1
ATOM 533 C C . ASN A 1 73 ? -1.849 16.800 5.755 1.00 85.81 73 ASN A C 1
ATOM 535 O O . ASN A 1 73 ? -1.365 17.907 5.517 1.00 85.81 73 ASN A O 1
ATOM 539 N N . PHE A 1 74 ? -2.305 15.987 4.795 1.00 81.31 74 PHE A N 1
ATOM 540 C CA . PHE A 1 74 ? -2.245 16.334 3.372 1.00 81.31 74 PHE A CA 1
ATOM 541 C C . PHE A 1 74 ? -2.884 17.703 3.083 1.00 81.31 74 PHE A C 1
ATOM 543 O O . PHE A 1 74 ? -2.264 18.592 2.500 1.00 81.31 74 PHE A O 1
ATOM 550 N N . ILE A 1 75 ? -4.118 17.906 3.558 1.00 80.00 75 ILE A N 1
ATOM 551 C CA . ILE A 1 75 ? -4.777 19.213 3.640 1.00 80.00 75 ILE A CA 1
ATOM 552 C C . ILE A 1 75 ? -5.391 19.333 5.033 1.00 80.00 75 ILE A C 1
ATOM 554 O O . ILE A 1 75 ? -6.218 18.515 5.433 1.00 80.00 75 ILE A O 1
ATOM 558 N N . GLN A 1 76 ? -5.021 20.381 5.774 1.00 79.25 76 GLN A N 1
ATOM 559 C CA . GLN A 1 76 ? -5.529 20.597 7.129 1.00 79.25 76 GLN A CA 1
ATOM 560 C C . GLN A 1 76 ? -7.068 20.610 7.151 1.00 79.25 76 GLN A C 1
ATOM 562 O O . GLN A 1 76 ? -7.707 21.425 6.486 1.00 79.25 76 GLN A O 1
ATOM 567 N N . GLY A 1 77 ? -7.656 19.712 7.946 1.00 77.88 77 GLY A N 1
ATOM 568 C CA . GLY A 1 77 ? -9.108 19.582 8.107 1.00 77.88 77 GLY A CA 1
ATOM 569 C C . GLY A 1 77 ? -9.807 18.701 7.065 1.00 77.88 77 GLY A C 1
ATOM 570 O O . GLY A 1 77 ? -11.009 18.481 7.197 1.00 77.88 77 GLY A O 1
ATOM 571 N N . PHE A 1 78 ? -9.081 18.166 6.079 1.00 82.00 78 PHE A N 1
ATOM 572 C CA . PHE A 1 78 ? -9.616 17.276 5.047 1.00 82.00 78 PHE A CA 1
ATOM 573 C C . PHE A 1 78 ? -8.766 16.003 4.957 1.00 82.00 78 PHE A C 1
ATOM 575 O O . PHE A 1 78 ? -7.734 16.018 4.287 1.00 82.00 78 PHE A O 1
ATOM 582 N N . PRO A 1 79 ? -9.168 14.909 5.631 1.00 86.50 79 PRO A N 1
ATOM 583 C CA . PRO A 1 79 ? -8.412 13.663 5.598 1.00 86.50 79 PRO A CA 1
ATOM 584 C C . PRO A 1 79 ? -8.446 13.028 4.205 1.00 86.50 79 PRO A C 1
ATOM 586 O O . PRO A 1 79 ? -9.494 12.987 3.553 1.00 86.50 79 PRO A O 1
ATOM 589 N N . PHE A 1 80 ? -7.298 12.508 3.776 1.00 91.75 80 PHE A N 1
ATOM 590 C CA . PHE A 1 80 ? -7.175 11.705 2.562 1.00 91.75 80 PHE A CA 1
ATOM 591 C C . PHE A 1 80 ? -7.052 10.245 2.969 1.00 91.75 80 PHE A C 1
ATOM 593 O O . PHE A 1 80 ? -6.133 9.875 3.691 1.00 91.75 80 PHE A O 1
ATOM 600 N N . TYR A 1 81 ? -7.983 9.414 2.529 1.00 92.75 81 TYR A N 1
ATOM 601 C CA . TYR A 1 81 ? -8.069 8.028 2.959 1.00 92.75 81 TYR A CA 1
ATOM 602 C C . TYR A 1 81 ? -7.350 7.097 1.994 1.00 92.75 81 TYR A C 1
ATOM 604 O O . TYR A 1 81 ? -7.454 7.271 0.778 1.00 92.75 81 TYR A O 1
ATOM 612 N N . LEU A 1 82 ? -6.698 6.075 2.547 1.00 93.75 82 LEU A N 1
ATOM 613 C CA . LEU A 1 82 ? -6.225 4.922 1.794 1.00 93.75 82 LEU A CA 1
ATOM 614 C C . LEU A 1 82 ? -7.430 4.175 1.210 1.00 93.75 82 LEU A C 1
ATOM 616 O O . LEU A 1 82 ? -8.383 3.855 1.924 1.00 93.75 82 LEU A O 1
ATOM 620 N N . GLN A 1 83 ? -7.389 3.918 -0.089 1.00 92.50 83 GLN A N 1
ATOM 621 C CA . GLN A 1 83 ? -8.481 3.360 -0.877 1.00 92.50 83 GLN A CA 1
ATOM 622 C C . GLN A 1 83 ? -7.933 2.428 -1.956 1.00 92.50 83 GLN A C 1
ATOM 624 O O . GLN A 1 83 ? -6.789 2.558 -2.398 1.00 92.50 83 GLN A O 1
ATOM 629 N N . ILE A 1 84 ? -8.791 1.523 -2.421 1.00 91.75 84 ILE A N 1
ATOM 630 C CA . ILE A 1 84 ? -8.604 0.826 -3.693 1.00 91.75 84 ILE A CA 1
ATOM 631 C C . ILE A 1 84 ? -9.554 1.454 -4.709 1.00 91.75 84 ILE A C 1
ATOM 633 O O . ILE A 1 84 ? -10.772 1.419 -4.528 1.00 91.75 84 ILE A O 1
ATOM 637 N N . TRP A 1 85 ? -9.004 2.030 -5.777 1.00 89.06 85 TRP A N 1
ATOM 638 C CA . TRP A 1 85 ? -9.780 2.585 -6.884 1.00 89.06 85 TRP A CA 1
ATOM 639 C C . TRP A 1 85 ? -9.464 1.836 -8.175 1.00 89.06 85 TRP A C 1
ATOM 641 O O . TRP A 1 85 ? -8.360 1.922 -8.713 1.00 89.06 85 TRP A O 1
ATOM 651 N N . GLY A 1 86 ? -10.432 1.049 -8.651 1.00 90.81 86 GLY A N 1
ATOM 652 C CA . GLY A 1 86 ? -10.144 0.019 -9.646 1.00 90.81 86 GLY A CA 1
ATOM 653 C C . GLY A 1 86 ? -9.169 -0.997 -9.049 1.00 90.81 86 GLY A C 1
ATOM 654 O O . GLY A 1 86 ? -9.486 -1.634 -8.052 1.00 90.81 86 GLY A O 1
ATOM 655 N N . ASN A 1 87 ? -7.980 -1.102 -9.632 1.00 93.75 87 ASN A N 1
ATOM 656 C CA . ASN A 1 87 ? -6.877 -1.946 -9.166 1.00 93.75 87 ASN A CA 1
ATOM 657 C C . ASN A 1 87 ? -5.713 -1.136 -8.560 1.00 93.75 87 ASN A C 1
ATOM 659 O O . ASN A 1 87 ? -4.633 -1.680 -8.332 1.00 93.75 87 ASN A O 1
ATOM 663 N N . LEU A 1 88 ? -5.887 0.172 -8.364 1.00 93.44 88 LEU A N 1
ATOM 664 C CA . LEU A 1 88 ? -4.852 1.069 -7.859 1.00 93.44 88 LEU A CA 1
ATOM 665 C C . LEU A 1 88 ? -5.012 1.258 -6.357 1.00 93.44 88 LEU A C 1
ATOM 667 O O . LEU A 1 88 ? -6.118 1.521 -5.878 1.00 93.44 88 LEU A O 1
ATOM 671 N N . VAL A 1 89 ? -3.902 1.197 -5.626 1.00 95.25 89 VAL A N 1
ATOM 672 C CA . VAL A 1 89 ? -3.865 1.646 -4.234 1.00 95.25 89 VAL A CA 1
ATOM 673 C C . VAL A 1 89 ? -3.595 3.148 -4.234 1.00 95.25 89 VAL A C 1
ATOM 675 O O . VAL A 1 89 ? -2.580 3.612 -4.762 1.00 95.25 89 VAL A O 1
ATOM 678 N N . ILE A 1 90 ? -4.518 3.917 -3.663 1.00 94.00 90 ILE A N 1
ATOM 679 C CA . ILE A 1 90 ? -4.468 5.380 -3.659 1.00 94.00 90 ILE A CA 1
ATOM 680 C C . ILE A 1 90 ? -4.724 5.942 -2.261 1.00 94.00 90 ILE A C 1
ATOM 682 O O . ILE A 1 90 ? -5.327 5.291 -1.413 1.00 94.00 90 ILE A O 1
ATOM 686 N N . VAL A 1 91 ? -4.317 7.188 -2.054 1.00 93.50 91 VAL A N 1
ATOM 687 C CA . VAL A 1 91 ? -4.689 8.036 -0.925 1.00 93.50 91 VAL A CA 1
ATOM 688 C C . VAL A 1 91 ? -5.440 9.240 -1.496 1.00 93.50 91 VAL A C 1
ATOM 690 O O . VAL A 1 91 ? -4.869 10.043 -2.232 1.00 93.50 91 VAL A O 1
ATOM 693 N N . ALA A 1 92 ? -6.741 9.346 -1.229 1.00 91.06 92 ALA A N 1
ATOM 694 C CA . ALA A 1 92 ? -7.613 10.327 -1.881 1.00 91.06 92 ALA A CA 1
ATOM 695 C C . ALA A 1 92 ? -8.722 10.851 -0.960 1.00 91.06 92 ALA A C 1
ATOM 697 O O . ALA A 1 92 ? -9.041 10.263 0.076 1.00 91.06 92 ALA A O 1
ATOM 698 N N . VAL A 1 93 ? -9.340 11.965 -1.352 1.00 86.81 93 VAL A N 1
ATOM 699 C CA . VAL A 1 93 ? -10.548 12.473 -0.683 1.00 86.81 93 VAL A CA 1
ATOM 700 C C . VAL A 1 93 ? -11.745 11.551 -0.917 1.00 86.81 93 VAL A C 1
ATOM 702 O O . VAL A 1 93 ? -11.877 10.942 -1.975 1.00 86.81 93 VAL A O 1
ATOM 705 N N . GLY A 1 94 ? -12.673 11.510 0.038 1.00 74.44 94 GLY A N 1
ATOM 706 C CA . GLY A 1 94 ? -13.963 10.838 -0.127 1.00 74.44 94 GLY A CA 1
ATOM 707 C C . GLY A 1 94 ? -14.151 9.610 0.759 1.00 74.44 94 GLY A C 1
ATOM 708 O O . GLY A 1 94 ? -13.403 9.381 1.707 1.00 74.44 94 GLY A O 1
ATOM 709 N N . VAL A 1 95 ? -15.224 8.868 0.480 1.00 60.00 95 VAL A N 1
ATOM 710 C CA . VAL A 1 95 ? -15.635 7.698 1.261 1.00 60.00 95 VAL A CA 1
ATOM 711 C C . VAL A 1 95 ? -14.857 6.464 0.821 1.00 60.00 95 VAL A C 1
ATOM 713 O O . VAL A 1 95 ? -15.001 5.996 -0.303 1.00 60.00 95 VAL A O 1
ATOM 716 N N . THR A 1 96 ? -14.072 5.907 1.738 1.00 60.91 96 THR A N 1
ATOM 717 C CA . THR A 1 96 ? -13.729 4.484 1.701 1.00 60.91 96 THR A CA 1
ATOM 718 C C . THR A 1 96 ? -15.026 3.689 1.827 1.00 60.91 96 THR A C 1
ATOM 720 O O . THR A 1 96 ? -15.871 4.082 2.642 1.00 60.91 96 THR A O 1
ATOM 723 N N . ASP A 1 97 ? -15.178 2.544 1.155 1.00 60.94 97 ASP A N 1
ATOM 724 C CA . ASP A 1 97 ? -16.136 1.572 1.685 1.00 60.94 97 ASP A CA 1
ATOM 725 C C . ASP A 1 97 ? -15.640 1.198 3.084 1.00 60.94 97 ASP A C 1
ATOM 727 O O . ASP A 1 97 ? -14.567 0.615 3.273 1.00 60.94 97 ASP A O 1
ATOM 731 N N . VAL A 1 98 ? -16.388 1.647 4.086 1.00 52.19 98 VAL A N 1
ATOM 732 C CA . VAL A 1 98 ? -16.124 1.352 5.490 1.00 52.19 98 VAL A CA 1
ATOM 733 C C . VAL A 1 98 ? -15.987 -0.164 5.640 1.00 52.19 98 VAL A C 1
ATOM 735 O O . VAL A 1 98 ? -16.857 -0.907 5.192 1.00 52.19 98 VAL A O 1
ATOM 738 N N . ALA A 1 99 ? -14.894 -0.598 6.275 1.00 57.38 99 ALA A N 1
ATOM 739 C CA . ALA A 1 99 ? -14.453 -1.989 6.449 1.00 57.38 99 ALA A CA 1
ATOM 740 C C . ALA A 1 99 ? -13.596 -2.640 5.343 1.00 57.38 99 ALA A C 1
ATOM 742 O O . ALA A 1 99 ? -13.299 -3.829 5.484 1.00 57.38 99 ALA A O 1
ATOM 743 N N . GLN A 1 100 ? -13.114 -1.911 4.325 1.00 70.38 100 GLN A N 1
ATOM 744 C CA . GLN A 1 100 ? -12.119 -2.476 3.397 1.00 70.38 100 GLN A CA 1
ATOM 745 C C . GLN A 1 100 ? -10.842 -2.892 4.132 1.00 70.38 100 GLN A C 1
ATOM 747 O O . GLN A 1 100 ? -10.436 -4.042 4.022 1.00 70.38 100 GLN A O 1
ATOM 752 N N . PHE A 1 101 ? -10.245 -1.997 4.921 1.00 88.12 101 PHE A N 1
ATOM 753 C CA . PHE A 1 101 ? -8.909 -2.185 5.483 1.00 88.12 101 PHE A CA 1
ATOM 754 C C . PHE A 1 101 ? -8.937 -2.541 6.963 1.00 88.12 101 PHE A C 1
ATOM 756 O O . PHE A 1 101 ? -9.345 -1.737 7.792 1.00 88.12 101 PHE A O 1
ATOM 763 N N . ARG A 1 102 ? -8.438 -3.717 7.336 1.00 91.56 102 ARG A N 1
ATOM 764 C CA . ARG A 1 102 ? -8.366 -4.151 8.737 1.00 91.56 102 ARG A CA 1
ATOM 765 C C . ARG A 1 102 ? -6.955 -4.536 9.121 1.00 91.56 102 ARG A C 1
ATOM 767 O O . ARG A 1 102 ? -6.358 -5.393 8.479 1.00 91.56 102 ARG A O 1
ATOM 774 N N . VAL A 1 103 ? -6.464 -3.957 10.212 1.00 92.00 103 VAL A N 1
ATOM 775 C CA . VAL A 1 103 ? -5.192 -4.370 10.816 1.00 92.00 103 VAL A CA 1
ATOM 776 C C . VAL A 1 103 ? -5.440 -5.561 11.738 1.00 92.00 103 VAL A C 1
ATOM 778 O O . VAL A 1 103 ? -6.159 -5.446 12.735 1.00 92.00 103 VAL A O 1
ATOM 781 N N . GLY A 1 104 ? -4.876 -6.711 11.374 1.00 89.31 104 GLY A N 1
ATOM 782 C CA . GLY A 1 104 ? -4.936 -7.953 12.134 1.00 89.31 104 GLY A CA 1
ATOM 783 C C . GLY A 1 104 ? -4.108 -7.915 13.427 1.00 89.31 104 GLY A C 1
ATOM 784 O O . GLY A 1 104 ? -3.331 -6.988 13.663 1.00 89.31 104 GLY A O 1
ATOM 785 N N . PRO A 1 105 ? -4.240 -8.935 14.293 1.00 85.88 105 PRO A N 1
ATOM 786 C CA . PRO A 1 105 ? -3.503 -9.018 15.560 1.00 85.88 105 PRO A CA 1
ATOM 787 C C . PRO A 1 105 ? -1.985 -9.206 15.382 1.00 85.88 105 PRO A C 1
ATOM 789 O O . PRO A 1 105 ? -1.220 -8.945 16.304 1.00 85.88 105 PRO A O 1
ATOM 792 N N . ASN A 1 106 ? -1.559 -9.661 14.206 1.00 90.62 106 ASN A N 1
ATOM 793 C CA . ASN A 1 106 ? -0.174 -9.801 13.748 1.00 90.62 106 ASN A CA 1
ATOM 794 C C . ASN A 1 106 ? 0.373 -8.514 13.090 1.00 90.62 106 ASN A C 1
ATOM 796 O O . ASN A 1 106 ? 1.468 -8.544 12.534 1.00 90.62 106 ASN A O 1
ATOM 800 N N . SER A 1 107 ? -0.387 -7.415 13.129 1.00 94.31 107 SER A N 1
ATOM 801 C CA . SER A 1 107 ? -0.088 -6.146 12.457 1.00 94.31 107 SER A CA 1
ATOM 802 C C . SER A 1 107 ? -0.062 -6.216 10.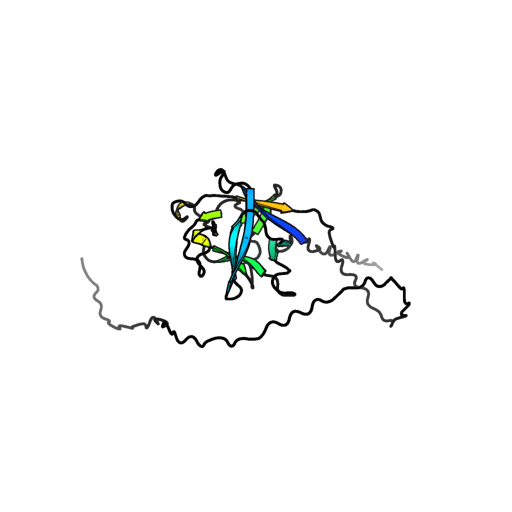927 1.00 94.31 107 SER A C 1
ATOM 804 O O . SER A 1 107 ? 0.494 -5.324 10.298 1.00 94.31 107 SER A O 1
ATOM 806 N N . TYR A 1 108 ? -0.677 -7.220 10.302 1.00 96.31 108 TYR A N 1
ATOM 807 C CA . TYR A 1 108 ? -0.845 -7.236 8.848 1.00 96.31 108 TYR A CA 1
ATOM 808 C C . TYR A 1 108 ? -2.149 -6.558 8.441 1.00 96.31 108 TYR A C 1
ATOM 810 O O . TYR A 1 108 ? -3.173 -6.657 9.123 1.00 96.31 108 TYR A O 1
ATOM 818 N N . LEU A 1 109 ? -2.100 -5.832 7.330 1.00 94.94 109 LEU A N 1
ATOM 819 C CA . LEU A 1 109 ? -3.261 -5.201 6.732 1.00 94.94 109 LEU A CA 1
ATOM 820 C C . LEU A 1 109 ? -3.988 -6.214 5.854 1.00 94.94 109 LEU A C 1
ATOM 822 O O . LEU A 1 109 ? -3.399 -6.821 4.965 1.00 94.94 109 LEU A O 1
ATOM 826 N N . SER A 1 110 ? -5.287 -6.340 6.075 1.00 93.88 110 SER A N 1
ATOM 827 C CA . SER A 1 110 ? -6.175 -7.140 5.245 1.00 93.88 110 SER A CA 1
ATOM 828 C C . SER A 1 110 ? -7.162 -6.254 4.505 1.00 93.88 110 SER A C 1
ATOM 830 O O . SER A 1 110 ? -7.650 -5.264 5.055 1.00 93.88 110 SER A O 1
ATOM 832 N N . VAL A 1 111 ? -7.468 -6.639 3.270 1.00 90.88 111 VAL A N 1
ATOM 833 C CA . VAL A 1 111 ? -8.536 -6.082 2.448 1.00 90.88 111 VAL A CA 1
ATOM 834 C C . VAL A 1 111 ? -9.632 -7.124 2.324 1.00 90.88 111 VAL A C 1
ATOM 836 O O . VAL A 1 111 ? -9.371 -8.248 1.898 1.00 90.88 111 VAL A O 1
ATOM 839 N N . ASN A 1 112 ? -10.856 -6.781 2.728 1.00 86.94 112 ASN A N 1
ATOM 840 C CA . ASN A 1 112 ? -12.001 -7.702 2.696 1.00 86.94 112 ASN A CA 1
ATOM 841 C C . ASN A 1 112 ? -11.721 -9.048 3.406 1.00 86.94 112 ASN A C 1
ATOM 843 O O . ASN A 1 112 ? -12.230 -10.095 3.015 1.00 86.94 112 ASN A O 1
ATOM 847 N N . GLY A 1 113 ? -10.895 -9.020 4.460 1.00 89.25 113 GLY A N 1
ATOM 848 C CA . GLY A 1 113 ? -10.517 -10.199 5.247 1.00 89.25 113 GLY A CA 1
ATOM 849 C C . GLY A 1 113 ? -9.337 -11.013 4.702 1.00 89.25 113 GLY A C 1
ATOM 850 O O . GLY A 1 113 ? -8.965 -11.997 5.337 1.00 89.25 113 GLY A O 1
ATOM 851 N N . SER A 1 114 ? -8.728 -10.608 3.584 1.00 92.56 114 SER A N 1
ATOM 852 C CA . SER A 1 114 ? -7.523 -11.228 3.021 1.00 92.56 114 SER A CA 1
ATOM 853 C C . SER A 1 114 ? -6.308 -10.314 3.169 1.00 92.56 114 SER A C 1
ATOM 855 O O . SER A 1 114 ? -6.380 -9.142 2.819 1.00 92.56 114 SER A O 1
ATOM 857 N N . GLU A 1 115 ? -5.183 -10.839 3.655 1.00 95.44 115 GLU A N 1
ATOM 858 C CA . GLU A 1 115 ? -3.884 -10.134 3.650 1.00 95.44 115 GLU A CA 1
ATOM 859 C C . GLU A 1 115 ? -3.228 -10.137 2.253 1.00 95.44 115 GLU A C 1
ATOM 861 O O . GLU A 1 115 ? -2.338 -9.334 1.975 1.00 95.44 115 GLU A O 1
ATOM 866 N N . ASN A 1 116 ? -3.696 -11.021 1.365 1.00 95.25 116 ASN A N 1
ATOM 867 C CA . ASN A 1 116 ? -3.217 -11.162 -0.006 1.00 95.25 116 ASN A CA 1
ATOM 868 C C . ASN A 1 116 ? -3.952 -10.225 -0.971 1.00 95.25 116 ASN A C 1
ATOM 870 O O . ASN A 1 116 ? -5.039 -9.720 -0.676 1.00 95.25 116 ASN A O 1
ATOM 874 N N . GLY A 1 117 ? -3.380 -10.097 -2.166 1.00 95.75 117 GLY A N 1
ATOM 875 C CA . GLY A 1 117 ? -3.953 -9.356 -3.285 1.00 95.75 117 GLY A CA 1
ATOM 876 C C . GLY A 1 117 ? -3.219 -8.057 -3.594 1.00 95.75 117 GLY A C 1
ATOM 877 O O . GLY A 1 117 ? -3.617 -7.348 -4.509 1.00 95.75 117 GLY A O 1
ATOM 878 N N . PHE A 1 118 ? -2.147 -7.731 -2.866 1.00 98.06 118 PHE A N 1
ATOM 879 C CA . PHE A 1 118 ? -1.297 -6.596 -3.201 1.00 98.06 118 PHE A CA 1
ATOM 880 C C . PHE A 1 118 ? -0.156 -7.004 -4.127 1.00 98.06 118 PHE A C 1
ATOM 882 O O . PHE A 1 118 ? 0.494 -8.032 -3.931 1.00 98.06 118 PHE A O 1
ATOM 889 N N . TYR A 1 119 ? 0.100 -6.156 -5.120 1.00 98.62 119 TYR A N 1
ATOM 890 C CA . TYR A 1 119 ? 1.111 -6.385 -6.143 1.00 98.62 119 TYR A CA 1
ATOM 891 C C . TYR A 1 119 ? 1.902 -5.114 -6.419 1.00 98.62 119 TYR A C 1
ATOM 893 O O . TYR A 1 119 ? 1.354 -4.012 -6.446 1.00 98.62 119 TYR A O 1
ATOM 901 N N . ALA A 1 120 ? 3.203 -5.266 -6.635 1.00 98.50 120 ALA A N 1
ATOM 902 C CA . ALA A 1 120 ? 4.109 -4.195 -7.014 1.00 98.50 120 ALA A CA 1
ATOM 903 C C . ALA A 1 120 ? 4.410 -4.299 -8.512 1.00 98.50 120 ALA A C 1
ATOM 905 O O . ALA A 1 120 ? 4.876 -5.339 -8.979 1.00 98.50 120 ALA A O 1
ATOM 906 N N . ALA A 1 121 ? 4.173 -3.229 -9.271 1.00 98.19 121 ALA A N 1
ATOM 907 C CA . ALA A 1 121 ? 4.429 -3.210 -10.712 1.00 98.19 121 ALA A CA 1
ATOM 908 C C . ALA A 1 121 ? 5.075 -1.898 -11.174 1.00 98.19 121 ALA A C 1
ATOM 910 O O . ALA A 1 121 ? 4.865 -0.840 -10.584 1.00 98.19 121 ALA A O 1
ATOM 911 N N . LYS A 1 122 ? 5.864 -1.978 -12.248 1.00 97.19 122 LYS A N 1
ATOM 912 C CA . LYS A 1 122 ? 6.413 -0.822 -12.969 1.00 97.19 122 LYS A CA 1
ATOM 913 C C . LYS A 1 122 ? 5.678 -0.618 -14.285 1.00 97.19 122 LYS A C 1
ATOM 915 O O . LYS A 1 122 ? 5.085 -1.555 -14.810 1.00 97.19 122 LYS A O 1
ATOM 920 N N . ASN A 1 123 ? 5.807 0.578 -14.854 1.00 96.12 123 ASN A N 1
ATOM 921 C CA . ASN A 1 123 ? 5.218 0.959 -16.139 1.00 96.12 123 ASN A CA 1
ATOM 922 C C . ASN A 1 123 ? 3.691 0.771 -16.165 1.00 96.12 123 ASN A C 1
ATOM 924 O O . ASN A 1 123 ? 3.126 0.266 -17.132 1.00 96.12 123 ASN A O 1
ATOM 928 N N . THR A 1 124 ? 3.020 1.187 -15.096 1.00 94.12 124 THR A N 1
ATOM 929 C CA . THR A 1 124 ? 1.563 1.091 -14.920 1.00 94.12 124 THR A CA 1
ATOM 930 C C . THR A 1 124 ? 0.800 2.220 -15.616 1.00 94.12 124 THR A C 1
ATOM 932 O O . THR A 1 124 ? -0.415 2.330 -15.466 1.00 94.12 124 THR A O 1
ATOM 935 N N . ASN A 1 125 ? 1.504 3.034 -16.412 1.00 91.31 125 ASN A N 1
ATOM 936 C CA . ASN A 1 125 ? 0.953 4.158 -17.164 1.00 91.31 125 ASN A CA 1
ATOM 937 C C . ASN A 1 125 ? 0.301 5.219 -16.253 1.00 91.31 125 ASN A C 1
ATOM 939 O O . ASN A 1 125 ? -0.763 5.756 -16.568 1.00 91.31 125 ASN A O 1
ATOM 943 N N . ASP A 1 126 ? 0.942 5.501 -15.115 1.00 90.88 126 ASP A N 1
ATOM 944 C CA . ASP A 1 126 ? 0.564 6.602 -14.232 1.00 90.88 126 ASP A CA 1
ATOM 945 C C . ASP A 1 126 ? 0.780 7.973 -14.918 1.00 90.88 126 ASP A C 1
ATOM 947 O O . ASP A 1 126 ? 1.664 8.091 -15.775 1.00 90.88 126 ASP A O 1
ATOM 951 N N . PRO A 1 127 ? -0.015 9.010 -14.583 1.00 89.31 127 PRO A N 1
ATOM 952 C CA . PRO A 1 127 ? -0.060 10.269 -15.336 1.00 89.31 127 PRO A CA 1
ATOM 953 C C . PRO A 1 127 ? 1.289 10.970 -15.524 1.00 89.31 127 PRO A C 1
ATOM 955 O O . PRO A 1 127 ? 1.549 11.515 -16.601 1.00 89.31 127 PRO A O 1
ATOM 958 N N . TYR A 1 128 ? 2.144 10.954 -14.500 1.00 90.25 128 TYR A N 1
ATOM 959 C CA . TYR A 1 128 ? 3.469 11.575 -14.530 1.00 90.25 128 TYR A CA 1
ATOM 960 C C . TYR A 1 128 ? 4.626 10.572 -14.671 1.00 90.25 128 TYR A C 1
ATOM 962 O O . TYR A 1 128 ? 5.793 10.970 -14.647 1.00 90.25 128 TYR A O 1
ATOM 970 N N . ASN A 1 129 ? 4.320 9.300 -14.939 1.00 93.44 129 ASN A N 1
ATOM 971 C CA . ASN A 1 129 ? 5.265 8.236 -15.277 1.00 93.44 129 ASN A CA 1
ATOM 972 C C . ASN A 1 129 ? 6.311 7.917 -14.183 1.00 93.44 129 ASN A C 1
ATOM 974 O O . ASN A 1 129 ? 7.429 7.472 -14.479 1.00 93.44 129 ASN A O 1
ATOM 978 N N . TYR A 1 130 ? 5.966 8.097 -12.910 1.00 94.50 130 TYR A N 1
ATOM 979 C CA . TYR A 1 130 ? 6.783 7.669 -11.771 1.00 94.50 130 TYR A CA 1
ATOM 980 C C . TYR A 1 130 ? 6.975 6.149 -11.740 1.00 94.50 130 TYR A C 1
ATOM 982 O O . TYR A 1 130 ? 8.045 5.666 -11.346 1.00 94.50 130 TYR A O 1
ATOM 990 N N . SER A 1 131 ? 5.999 5.379 -12.235 1.00 95.38 131 SER A N 1
ATOM 991 C CA . SER A 1 131 ? 6.072 3.914 -12.283 1.00 95.38 131 SER A CA 1
ATOM 992 C C . SER A 1 131 ? 7.158 3.382 -13.222 1.00 95.38 131 SER A C 1
ATOM 994 O O . SER A 1 131 ? 7.500 2.201 -13.168 1.00 95.38 131 SER A O 1
ATOM 996 N N . SER A 1 132 ? 7.742 4.225 -14.079 1.00 95.75 132 SER A N 1
ATOM 997 C CA . SER A 1 132 ? 8.904 3.835 -14.887 1.00 95.75 132 SER A CA 1
ATOM 998 C C . SER A 1 132 ? 10.152 3.584 -14.031 1.00 95.75 132 SER A C 1
ATOM 1000 O O . SER A 1 132 ? 10.979 2.727 -14.354 1.00 95.75 132 SER A O 1
ATOM 1002 N N . ALA A 1 133 ? 10.280 4.292 -12.905 1.00 94.75 133 ALA A N 1
ATOM 1003 C CA . ALA A 1 133 ? 11.412 4.185 -11.991 1.00 94.75 133 ALA A CA 1
ATOM 1004 C C . ALA A 1 133 ? 11.058 3.431 -10.701 1.00 94.75 133 ALA A C 1
ATOM 1006 O O . ALA A 1 133 ? 11.882 2.656 -10.201 1.00 94.75 133 ALA A O 1
ATOM 1007 N N . GLN A 1 134 ? 9.842 3.616 -10.188 1.00 96.19 134 GLN A N 1
ATOM 1008 C CA . GLN A 1 134 ? 9.387 3.103 -8.895 1.00 96.19 134 GLN A CA 1
ATOM 1009 C C . GLN A 1 134 ? 8.301 2.043 -9.065 1.00 96.19 134 GLN A C 1
ATOM 1011 O O . GLN A 1 134 ? 7.556 2.057 -10.037 1.00 96.19 134 GLN A O 1
ATOM 1016 N N . TYR A 1 135 ? 8.206 1.113 -8.118 1.00 98.25 135 TYR A N 1
ATOM 1017 C CA . TYR A 1 135 ? 7.079 0.186 -8.098 1.00 98.25 135 TYR A CA 1
ATOM 1018 C C . TYR A 1 135 ? 5.836 0.903 -7.571 1.00 98.25 135 TYR A C 1
ATOM 1020 O O . TYR A 1 135 ? 5.879 1.498 -6.495 1.00 98.25 135 TYR A O 1
ATOM 1028 N N . GLN A 1 136 ? 4.738 0.832 -8.313 1.00 98.00 136 GLN A N 1
ATOM 1029 C CA . GLN A 1 136 ? 3.422 1.269 -7.865 1.00 98.00 136 GLN A CA 1
ATOM 1030 C C . GLN A 1 136 ? 2.706 0.119 -7.152 1.00 98.00 136 GLN A C 1
ATOM 1032 O O . GLN A 1 136 ? 2.817 -1.036 -7.573 1.00 98.00 136 GLN A O 1
ATOM 1037 N N . ALA A 1 137 ? 1.973 0.440 -6.087 1.00 98.31 137 ALA A N 1
ATOM 1038 C CA . ALA A 1 137 ? 1.138 -0.510 -5.370 1.00 98.31 137 ALA A CA 1
ATOM 1039 C C . ALA A 1 137 ? -0.211 -0.690 -6.080 1.00 98.31 137 ALA A C 1
ATOM 1041 O O . ALA A 1 137 ? -0.949 0.267 -6.328 1.00 98.31 137 ALA A O 1
ATOM 1042 N N . LEU A 1 138 ? -0.539 -1.941 -6.375 1.00 97.75 138 LEU A N 1
ATOM 1043 C CA . LEU A 1 138 ? -1.775 -2.373 -7.011 1.00 97.75 138 LEU A CA 1
ATOM 1044 C C . LEU A 1 138 ? -2.514 -3.360 -6.105 1.00 97.75 138 LEU A C 1
ATOM 1046 O O . LEU A 1 138 ? -1.900 -3.996 -5.245 1.00 97.75 138 LEU A O 1
ATOM 1050 N N . TYR A 1 139 ? -3.817 -3.509 -6.329 1.00 96.56 139 TYR A N 1
ATOM 1051 C CA . TYR A 1 139 ? -4.646 -4.516 -5.678 1.00 96.56 139 TYR A CA 1
ATOM 1052 C C . TYR A 1 139 ? -5.460 -5.318 -6.697 1.00 96.56 139 TYR A C 1
ATOM 1054 O O . TYR A 1 139 ? -6.217 -4.746 -7.481 1.00 96.56 139 TYR A O 1
ATOM 1062 N N . TYR A 1 140 ? -5.333 -6.640 -6.637 1.00 95.88 140 TYR A N 1
ATOM 1063 C CA . TYR A 1 140 ? -6.122 -7.614 -7.383 1.00 95.88 140 TYR A CA 1
ATOM 1064 C C . TYR A 1 140 ? -6.558 -8.713 -6.417 1.00 95.88 140 TYR A C 1
ATOM 1066 O O . TYR A 1 140 ? -5.721 -9.362 -5.796 1.00 95.88 140 TYR A O 1
ATOM 1074 N N . ALA A 1 141 ? -7.869 -8.907 -6.259 1.00 92.00 141 ALA A N 1
ATOM 1075 C CA . ALA A 1 141 ? -8.391 -9.940 -5.362 1.00 92.00 141 ALA A CA 1
ATOM 1076 C C . ALA A 1 141 ? -8.037 -11.354 -5.856 1.00 92.00 141 ALA A C 1
ATOM 1078 O O . ALA A 1 141 ? -7.735 -12.229 -5.046 1.00 92.00 141 ALA A O 1
ATOM 1079 N N . ASP A 1 142 ? -8.036 -11.535 -7.178 1.00 92.69 142 ASP A N 1
ATOM 1080 C CA . ASP A 1 142 ? -7.664 -12.768 -7.857 1.00 92.69 142 ASP A CA 1
ATOM 1081 C C . ASP A 1 142 ? -6.285 -12.619 -8.514 1.00 92.69 142 ASP A C 1
ATOM 1083 O O . ASP A 1 142 ? -6.048 -11.717 -9.318 1.00 92.69 142 ASP A O 1
ATOM 1087 N N . GLU A 1 143 ? -5.366 -13.533 -8.198 1.00 91.44 143 GLU A N 1
ATOM 1088 C CA . GLU A 1 143 ? -3.982 -13.499 -8.697 1.00 91.44 143 GLU A CA 1
ATOM 1089 C C . GLU A 1 143 ? -3.891 -13.594 -10.225 1.00 91.44 143 GLU A C 1
ATOM 1091 O O . GLU A 1 143 ? -2.980 -13.030 -10.825 1.00 91.44 143 GLU A O 1
ATOM 1096 N N . SER A 1 144 ? -4.850 -14.263 -10.871 1.00 93.62 144 SER A N 1
ATOM 1097 C CA . SER A 1 144 ? -4.885 -14.400 -12.332 1.00 93.62 144 SER A CA 1
ATOM 1098 C C . SER A 1 144 ? -5.084 -13.081 -13.075 1.00 93.62 144 SER A C 1
ATOM 1100 O O . SER A 1 144 ? -4.773 -13.014 -14.263 1.00 93.62 144 SER A O 1
ATOM 1102 N N . ASP A 1 145 ? -5.610 -12.061 -12.397 1.00 95.81 145 ASP A N 1
ATOM 1103 C CA . ASP A 1 145 ? -5.866 -10.744 -12.981 1.00 95.81 145 ASP A CA 1
ATOM 1104 C C . ASP A 1 145 ? -4.681 -9.788 -12.786 1.00 95.81 145 ASP A C 1
ATOM 1106 O O . ASP A 1 145 ? -4.628 -8.724 -13.410 1.00 95.81 145 ASP A O 1
ATOM 1110 N N . ALA A 1 146 ? -3.718 -10.159 -11.936 1.00 95.81 146 ALA A N 1
ATOM 1111 C CA . ALA A 1 146 ? -2.537 -9.353 -11.691 1.00 95.81 146 ALA A CA 1
ATOM 1112 C C . ALA A 1 146 ? -1.661 -9.274 -12.961 1.00 95.81 146 ALA A C 1
ATOM 1114 O O . ALA A 1 146 ? -1.443 -10.286 -13.633 1.00 95.81 146 ALA A O 1
ATOM 1115 N N . PRO A 1 147 ? -1.116 -8.089 -13.307 1.00 94.62 147 PRO A N 1
ATOM 1116 C CA . PRO A 1 147 ? -0.247 -7.929 -14.463 1.00 94.62 147 PRO A CA 1
ATOM 1117 C C . PRO A 1 147 ? 0.950 -8.877 -14.410 1.00 94.62 147 PRO A C 1
ATOM 1119 O O . PRO A 1 147 ? 1.569 -9.062 -13.358 1.00 94.62 147 PRO A O 1
ATOM 1122 N N . GLU A 1 148 ? 1.313 -9.431 -15.564 1.00 93.81 148 GLU A N 1
ATOM 1123 C CA . GLU A 1 148 ? 2.483 -10.296 -15.678 1.00 93.81 148 GLU A CA 1
ATOM 1124 C C . GLU A 1 148 ? 3.752 -9.566 -15.208 1.00 93.81 148 GLU A C 1
ATOM 1126 O O . GLU A 1 148 ? 3.985 -8.400 -15.532 1.00 93.81 148 GLU A O 1
ATOM 1131 N N . GLY A 1 149 ? 4.574 -10.259 -14.416 1.00 93.50 149 GLY A N 1
ATOM 1132 C CA . GLY A 1 149 ? 5.797 -9.697 -13.841 1.00 93.50 149 GLY A CA 1
ATOM 1133 C C . GLY A 1 149 ? 5.573 -8.769 -12.644 1.00 93.50 149 GLY A C 1
ATOM 1134 O O . GLY A 1 149 ? 6.543 -8.202 -12.140 1.00 93.50 149 GLY A O 1
ATOM 1135 N N . SER A 1 150 ? 4.332 -8.610 -12.173 1.00 97.50 150 SER A N 1
ATOM 1136 C CA . SER A 1 150 ? 4.073 -7.966 -10.888 1.00 97.50 150 SER A CA 1
ATOM 1137 C C . SER A 1 150 ? 4.519 -8.856 -9.725 1.00 97.50 150 SER A C 1
ATOM 1139 O O . SER A 1 150 ? 4.468 -10.084 -9.795 1.00 97.50 150 SER A O 1
ATOM 1141 N N . ILE A 1 151 ? 5.004 -8.225 -8.658 1.00 98.50 151 ILE A N 1
ATOM 1142 C CA . ILE A 1 151 ? 5.579 -8.922 -7.506 1.00 98.50 151 ILE A CA 1
ATOM 1143 C C . ILE A 1 151 ? 4.545 -8.920 -6.376 1.00 98.50 151 ILE A C 1
ATOM 1145 O O . ILE A 1 151 ? 4.167 -7.833 -5.926 1.00 98.50 151 ILE A O 1
ATOM 1149 N N . PRO A 1 152 ? 4.082 -10.088 -5.898 1.00 98.38 152 PRO A N 1
ATOM 1150 C CA . PRO A 1 152 ? 3.123 -10.149 -4.807 1.00 98.38 152 PRO A CA 1
ATOM 1151 C C . PRO A 1 152 ? 3.757 -9.690 -3.492 1.00 98.38 152 PRO A C 1
ATOM 1153 O O . PRO A 1 152 ? 4.930 -9.956 -3.199 1.00 98.38 152 PRO A O 1
ATOM 1156 N N . PHE A 1 153 ? 2.962 -9.019 -2.670 1.00 98.62 153 PHE A N 1
ATOM 1157 C CA . PHE A 1 153 ? 3.353 -8.664 -1.316 1.00 98.62 153 PHE A CA 1
ATOM 1158 C C . PHE A 1 153 ? 2.159 -8.605 -0.364 1.00 98.62 153 PHE A C 1
ATOM 1160 O O . PHE A 1 153 ? 0.999 -8.620 -0.768 1.00 98.62 153 PHE A O 1
ATOM 1167 N N . THR A 1 154 ? 2.463 -8.523 0.926 1.00 98.12 154 THR A N 1
ATOM 1168 C CA . THR A 1 154 ? 1.511 -8.193 1.991 1.00 98.12 154 THR A CA 1
ATOM 1169 C C . THR A 1 154 ? 1.967 -6.915 2.689 1.00 98.12 154 THR A C 1
ATOM 1171 O O . THR A 1 154 ? 3.135 -6.524 2.598 1.00 98.12 154 THR A O 1
ATOM 1174 N N . ILE A 1 155 ? 1.050 -6.228 3.366 1.00 97.94 155 ILE A N 1
ATOM 1175 C CA . ILE A 1 155 ? 1.364 -4.970 4.049 1.00 97.94 155 ILE A CA 1
ATOM 1176 C C . ILE A 1 155 ? 1.453 -5.222 5.551 1.00 97.94 155 ILE A C 1
ATOM 1178 O O . ILE A 1 155 ? 0.480 -5.631 6.181 1.00 97.94 155 ILE A O 1
ATOM 1182 N N . TYR A 1 156 ? 2.614 -4.926 6.122 1.00 96.75 156 TYR A N 1
ATOM 1183 C CA . TYR A 1 156 ? 2.848 -4.866 7.556 1.00 96.75 156 TYR A CA 1
ATOM 1184 C C . TYR A 1 156 ? 2.671 -3.428 8.059 1.00 96.75 156 TYR A C 1
ATOM 1186 O O . TYR A 1 156 ? 3.200 -2.474 7.483 1.00 96.75 156 TYR A O 1
ATOM 1194 N N . VAL A 1 157 ? 1.928 -3.273 9.150 1.00 96.31 157 VAL A N 1
ATOM 1195 C CA . VAL A 1 157 ? 1.610 -1.995 9.785 1.00 96.31 157 VAL A CA 1
ATOM 1196 C C . VAL A 1 157 ? 2.549 -1.775 10.962 1.00 96.31 157 VAL A C 1
ATOM 1198 O O . VAL A 1 157 ? 2.423 -2.397 12.018 1.00 96.31 157 VAL A O 1
ATOM 1201 N N . ASP A 1 158 ? 3.480 -0.847 10.797 1.00 93.19 158 ASP A N 1
ATOM 1202 C CA . ASP A 1 158 ? 4.406 -0.449 11.847 1.00 93.19 158 ASP A CA 1
ATOM 1203 C C . ASP A 1 158 ? 3.784 0.706 12.642 1.00 93.19 158 ASP A C 1
ATOM 1205 O O . ASP A 1 158 ? 3.680 1.842 12.171 1.00 93.19 158 ASP A O 1
ATOM 1209 N N . SER A 1 159 ? 3.267 0.374 13.826 1.00 83.94 159 SER A N 1
ATOM 1210 C CA . SER A 1 159 ? 2.598 1.318 14.723 1.00 83.94 159 SER A CA 1
ATOM 1211 C C . SER A 1 159 ? 3.589 1.820 15.767 1.00 83.94 159 SER A C 1
ATOM 1213 O O . SER A 1 159 ? 4.115 1.027 16.546 1.00 83.94 159 SER A O 1
ATOM 1215 N N . SER A 1 160 ? 3.787 3.135 15.858 1.00 62.56 160 SER A N 1
ATOM 1216 C CA . SER A 1 160 ? 4.439 3.712 17.035 1.00 62.56 160 SER A CA 1
ATOM 1217 C C . SER A 1 160 ? 3.392 3.872 18.141 1.00 62.56 160 SER A C 1
ATOM 1219 O O . SER A 1 160 ? 2.364 4.522 17.947 1.00 62.56 160 SER A O 1
ATOM 1221 N N . GLU A 1 161 ? 3.606 3.255 19.308 1.00 46.84 161 GLU A N 1
ATOM 1222 C CA . GLU A 1 161 ? 2.729 3.449 20.470 1.00 46.84 161 GLU A CA 1
ATOM 1223 C C . GLU A 1 161 ? 2.825 4.905 20.958 1.00 46.84 161 GLU A C 1
ATOM 1225 O O . GLU A 1 161 ? 3.682 5.260 21.763 1.00 46.84 161 GLU A O 1
ATOM 1230 N N . SER A 1 162 ? 1.948 5.772 20.455 1.00 39.31 162 SER A N 1
ATOM 1231 C CA . SER A 1 162 ? 1.786 7.148 20.930 1.00 39.31 162 SER A CA 1
ATOM 1232 C C . SER A 1 162 ? 0.378 7.325 21.507 1.00 39.31 162 SER A C 1
ATOM 1234 O O . SER A 1 162 ? -0.610 7.023 20.847 1.00 39.31 162 SER A O 1
ATOM 1236 N N . ASN A 1 163 ? 0.329 7.756 22.773 1.00 39.66 163 ASN A N 1
ATOM 1237 C CA . ASN A 1 163 ? -0.820 7.928 23.676 1.00 39.66 163 ASN A CA 1
ATOM 1238 C C . ASN A 1 163 ? -2.233 7.934 23.058 1.00 39.66 163 ASN A C 1
ATOM 1240 O O . ASN A 1 163 ? -2.618 8.843 22.322 1.00 39.66 163 ASN A O 1
ATOM 1244 N N . VAL A 1 164 ? -3.050 6.985 23.530 1.00 38.62 164 VAL A N 1
ATOM 1245 C CA . VAL A 1 164 ? -4.512 6.954 23.396 1.00 38.62 164 VAL A CA 1
ATOM 1246 C C . VAL A 1 164 ? -5.092 8.285 23.886 1.00 38.62 164 VAL A C 1
ATOM 1248 O O . VAL A 1 164 ? -5.229 8.507 25.087 1.00 38.62 164 VAL A O 1
ATOM 1251 N N . THR A 1 165 ? -5.463 9.182 22.972 1.00 43.16 165 THR A N 1
ATOM 1252 C CA . THR A 1 165 ? -6.265 10.354 23.342 1.00 43.16 165 THR A CA 1
ATOM 1253 C C . THR A 1 165 ? -7.726 9.930 23.348 1.00 43.16 165 THR A C 1
ATOM 1255 O O . THR A 1 165 ? -8.462 10.098 22.382 1.00 43.16 165 THR A O 1
ATOM 1258 N N . SER A 1 166 ? -8.142 9.314 24.452 1.00 44.81 166 SER A N 1
ATOM 1259 C CA . SER A 1 166 ? -9.537 8.982 24.721 1.00 44.81 166 SER A CA 1
ATOM 1260 C C . SER A 1 166 ? -10.308 10.279 24.991 1.00 44.81 166 SER A C 1
ATOM 1262 O O . SER A 1 166 ? -10.293 10.790 26.113 1.00 44.81 166 SER A O 1
ATOM 1264 N N . VAL A 1 167 ? -10.971 10.851 23.984 1.00 42.69 167 VAL A N 1
ATOM 1265 C CA . VAL A 1 167 ? -11.818 12.039 24.189 1.00 42.69 167 VAL A CA 1
ATOM 1266 C C . VAL A 1 167 ? -13.166 11.594 24.759 1.00 42.69 167 VAL A C 1
ATOM 1268 O O . VAL A 1 167 ? -14.150 11.445 24.040 1.00 42.69 167 VAL A O 1
ATOM 1271 N N . ALA A 1 168 ? -13.212 11.320 26.064 1.00 40.41 168 ALA A N 1
ATOM 1272 C CA . ALA A 1 168 ? -14.468 11.052 26.756 1.00 40.41 168 ALA A CA 1
ATOM 1273 C C . ALA A 1 168 ? -15.392 12.279 26.652 1.00 40.41 168 ALA A C 1
ATOM 1275 O O . ALA A 1 168 ? -15.029 13.384 27.061 1.00 40.41 168 ALA A O 1
ATOM 1276 N N . ALA A 1 169 ? -16.594 12.088 26.106 1.00 39.50 169 ALA A N 1
ATOM 1277 C CA . ALA A 1 169 ? -17.625 13.116 26.073 1.00 39.50 169 ALA A CA 1
ATOM 1278 C C . ALA A 1 169 ? -18.151 13.363 27.497 1.00 39.50 169 ALA A C 1
ATOM 1280 O O . ALA A 1 169 ? -18.999 12.628 28.000 1.00 39.50 169 ALA A O 1
ATOM 1281 N N . THR A 1 170 ? -17.644 14.404 28.157 1.00 33.47 170 THR A N 1
ATOM 1282 C CA . THR A 1 170 ? -18.206 14.886 29.422 1.00 33.47 170 THR A CA 1
ATOM 1283 C C . THR A 1 170 ? -19.432 15.745 29.121 1.00 33.47 170 THR A C 1
ATOM 1285 O O . THR A 1 170 ? -19.320 16.928 28.803 1.00 33.47 170 THR A O 1
ATOM 1288 N N . THR A 1 171 ? -20.627 15.165 29.223 1.00 38.97 171 THR A N 1
ATOM 1289 C CA . THR A 1 171 ? -21.869 15.937 29.323 1.00 38.97 171 THR A CA 1
ATOM 1290 C C . THR A 1 171 ? -22.000 16.510 30.731 1.00 38.97 171 THR A C 1
ATOM 1292 O O . THR A 1 171 ? -22.503 15.835 31.627 1.00 38.97 171 THR A O 1
ATOM 1295 N N . THR A 1 172 ? -21.614 17.772 30.912 1.00 32.34 172 THR A N 1
ATOM 1296 C CA . THR A 1 172 ? -22.089 18.582 32.042 1.00 32.34 172 THR A CA 1
ATOM 1297 C C . THR A 1 172 ? -22.628 19.897 31.501 1.00 32.34 172 THR A C 1
ATOM 1299 O O . THR A 1 172 ? -21.885 20.816 31.168 1.00 32.34 172 THR A O 1
ATOM 1302 N N . ALA A 1 173 ? -23.952 19.978 31.392 1.00 34.59 173 ALA A N 1
ATOM 1303 C CA . ALA A 1 173 ? -24.642 21.245 31.239 1.00 34.59 173 ALA A CA 1
ATOM 1304 C C . ALA A 1 173 ? -24.573 22.013 32.568 1.00 34.59 173 ALA A C 1
ATOM 1306 O O . ALA A 1 173 ? -24.944 21.455 33.600 1.00 34.59 173 ALA A O 1
ATOM 1307 N N . THR A 1 174 ? -24.143 23.281 32.523 1.00 33.94 174 THR A N 1
ATOM 1308 C CA . THR A 1 174 ? -24.735 24.455 33.215 1.00 33.94 174 THR A CA 1
ATOM 1309 C C . THR A 1 174 ? -23.675 25.524 33.533 1.00 33.94 174 THR A C 1
ATOM 1311 O O . THR A 1 174 ? -22.835 25.368 34.411 1.00 33.94 174 THR A O 1
ATOM 1314 N N . SER A 1 175 ? -23.763 26.606 32.751 1.00 45.94 175 SER A N 1
ATOM 1315 C CA . SER A 1 175 ? -23.450 28.027 32.998 1.00 45.94 175 SER A CA 1
ATOM 1316 C C . SER A 1 175 ? -22.450 28.451 34.094 1.00 45.94 175 SER A C 1
ATOM 1318 O O . SER A 1 175 ? -22.812 28.485 35.267 1.00 45.94 175 SER A O 1
ATOM 1320 N N . ALA A 1 176 ? -21.297 28.998 33.676 1.00 35.31 176 ALA A N 1
ATOM 1321 C CA . ALA A 1 176 ? -20.733 30.264 34.188 1.00 35.31 176 ALA A CA 1
ATOM 1322 C C . ALA A 1 176 ? -19.535 30.747 33.329 1.00 35.31 176 ALA A C 1
ATOM 1324 O O . ALA A 1 176 ? -18.679 29.954 32.951 1.00 35.31 176 ALA A O 1
ATOM 1325 N N . MET A 1 177 ? -19.495 32.052 33.022 1.00 35.69 177 MET A N 1
ATOM 1326 C CA . MET A 1 177 ? -18.397 32.782 32.348 1.00 35.69 177 MET A CA 1
ATOM 1327 C C . MET A 1 177 ? -17.147 32.946 33.254 1.00 35.69 177 MET A C 1
ATOM 1329 O O . MET A 1 177 ? -17.255 32.744 34.462 1.00 35.69 177 MET A O 1
ATOM 1333 N N . PRO A 1 178 ? -15.973 33.329 32.698 1.00 41.94 178 PRO A N 1
ATOM 1334 C CA . PRO A 1 178 ? -14.656 32.890 33.160 1.00 41.94 178 PRO A CA 1
ATOM 1335 C C . PRO A 1 178 ? -13.900 33.911 34.027 1.00 41.94 178 PRO A C 1
ATOM 1337 O O . PRO A 1 178 ? -14.161 35.111 33.968 1.00 41.94 178 PRO A O 1
ATOM 1340 N N . SER A 1 179 ? -12.859 33.433 34.715 1.00 29.84 179 SER A N 1
ATOM 1341 C CA . SER A 1 179 ? -11.767 34.264 35.238 1.00 29.84 179 SER A CA 1
ATOM 1342 C C . SER A 1 179 ? -10.463 33.869 34.543 1.00 29.84 179 SER A C 1
ATOM 1344 O O . SER A 1 179 ? -10.006 32.736 34.676 1.00 29.84 179 SER A O 1
ATOM 1346 N N . ILE A 1 180 ? -9.879 34.801 33.785 1.00 32.81 180 ILE A N 1
ATOM 1347 C CA . ILE A 1 180 ? -8.559 34.663 33.157 1.00 32.81 180 ILE A CA 1
ATOM 1348 C C . ILE A 1 180 ? -7.495 34.951 34.221 1.00 32.81 180 ILE A C 1
ATOM 1350 O O . ILE A 1 180 ? -7.406 36.072 34.719 1.00 32.81 180 ILE A O 1
ATOM 1354 N N . THR A 1 181 ? -6.661 33.962 34.536 1.00 31.38 181 THR A N 1
ATOM 1355 C CA . THR A 1 181 ? -5.384 34.151 35.234 1.00 31.38 181 THR A CA 1
ATOM 1356 C C . THR A 1 181 ? -4.241 33.867 34.266 1.00 31.38 181 THR A C 1
ATOM 1358 O O . THR A 1 181 ? -4.086 32.772 33.736 1.00 31.38 181 THR A O 1
ATOM 1361 N N . THR A 1 182 ? -3.446 34.900 34.009 1.00 33.94 182 THR A N 1
ATOM 1362 C CA . THR A 1 182 ? -2.221 34.864 33.208 1.00 33.94 182 THR A CA 1
ATOM 1363 C C . THR A 1 182 ? -1.130 34.056 33.908 1.00 33.94 182 THR A C 1
ATOM 1365 O O . THR A 1 182 ? -0.690 34.442 34.991 1.00 33.94 182 THR A O 1
ATOM 1368 N N . ALA A 1 183 ? -0.635 33.001 33.258 1.00 32.22 183 ALA A N 1
ATOM 1369 C CA . ALA A 1 183 ? 0.658 32.395 33.564 1.00 32.22 183 ALA A CA 1
ATOM 1370 C C . ALA A 1 183 ? 1.596 32.578 32.362 1.00 32.22 183 ALA A C 1
ATOM 1372 O O . ALA A 1 183 ? 1.271 32.226 31.231 1.00 32.22 183 ALA A O 1
ATOM 1373 N N . SER A 1 184 ? 2.730 33.211 32.646 1.00 28.62 184 SER A N 1
ATOM 1374 C CA . SER A 1 184 ? 3.789 33.619 31.727 1.00 28.62 184 SER A CA 1
ATOM 1375 C C . SER A 1 184 ? 4.753 32.463 31.462 1.00 28.62 184 SER A C 1
ATOM 1377 O O . SER A 1 184 ? 5.235 31.865 32.423 1.00 28.62 184 SER A O 1
ATOM 1379 N N . TYR A 1 185 ? 5.088 32.203 30.193 1.00 30.16 185 TYR A N 1
ATOM 1380 C CA . TYR A 1 185 ? 6.267 31.422 29.809 1.00 30.16 185 TYR A CA 1
ATOM 1381 C C . TYR A 1 185 ? 6.971 32.059 28.596 1.00 30.16 185 TYR A C 1
ATOM 1383 O O . TYR A 1 185 ? 6.413 32.191 27.513 1.00 30.16 185 TYR A O 1
ATOM 1391 N N . SER A 1 186 ? 8.200 32.492 28.881 1.00 34.56 186 SER A N 1
ATOM 1392 C CA . SER A 1 186 ?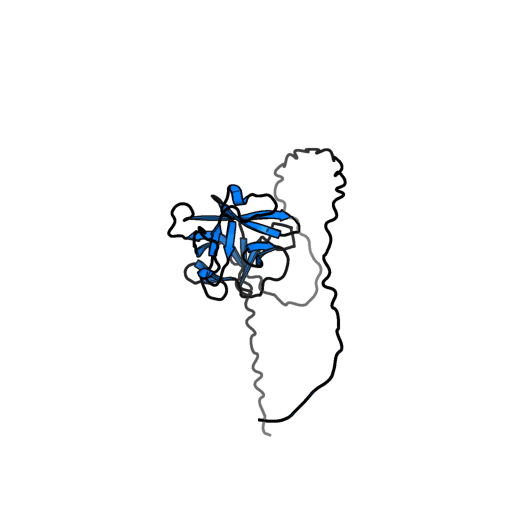 9.356 32.868 28.051 1.00 34.56 186 SE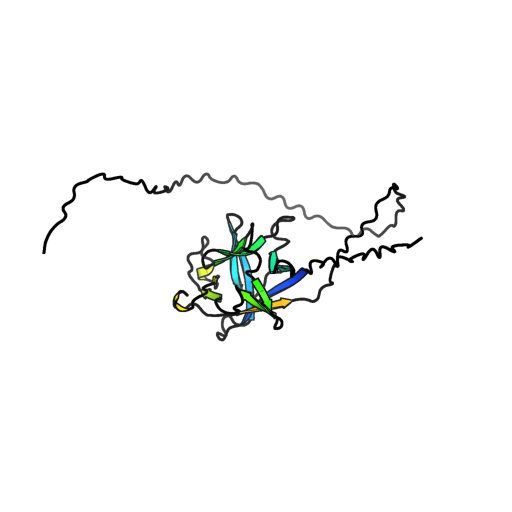R A CA 1
ATOM 1393 C C . SER A 1 186 ? 9.273 32.787 26.517 1.00 34.56 186 SER A C 1
ATOM 1395 O O . SER A 1 186 ? 9.148 31.712 25.935 1.00 34.56 186 SER A O 1
ATOM 1397 N N . ASN A 1 187 ? 9.538 33.934 25.879 1.00 35.84 187 ASN A N 1
ATOM 1398 C CA . ASN A 1 187 ? 9.798 34.091 24.448 1.00 35.84 187 ASN A CA 1
ATOM 1399 C C . ASN A 1 187 ? 11.078 33.350 24.011 1.00 35.84 187 ASN A C 1
ATOM 1401 O O . ASN A 1 187 ? 12.179 33.734 24.407 1.00 35.84 187 ASN A O 1
ATOM 1405 N N . ALA A 1 188 ? 10.943 32.375 23.112 1.00 36.84 188 ALA A N 1
ATOM 1406 C CA . ALA A 1 188 ? 12.013 31.965 22.205 1.00 36.84 188 ALA A CA 1
ATOM 1407 C C . ALA A 1 188 ? 11.819 32.693 20.864 1.00 36.84 188 ALA A C 1
ATOM 1409 O O . ALA A 1 188 ? 10.726 32.690 20.299 1.00 36.84 188 ALA A O 1
ATOM 1410 N N . SER A 1 189 ? 12.859 33.376 20.379 1.00 35.25 189 SER A N 1
ATOM 1411 C CA . SER A 1 189 ? 12.822 34.143 19.133 1.00 35.25 189 SER A CA 1
ATOM 1412 C C . SER A 1 189 ? 12.771 33.219 17.915 1.00 35.25 189 SER A C 1
ATOM 1414 O O . SER A 1 189 ? 13.697 32.435 17.709 1.00 35.25 189 SER A O 1
ATOM 1416 N N . ILE A 1 190 ? 11.749 33.360 17.071 1.00 36.28 190 ILE A N 1
ATOM 1417 C CA . ILE A 1 190 ? 11.742 32.788 15.721 1.00 36.28 190 ILE A CA 1
ATOM 1418 C C . ILE A 1 190 ? 12.141 33.894 14.742 1.00 36.28 190 ILE A C 1
ATOM 1420 O O . ILE A 1 190 ? 11.424 34.876 14.556 1.00 36.28 190 ILE A O 1
ATOM 1424 N N . THR A 1 191 ? 13.309 33.737 14.128 1.00 31.27 191 THR A N 1
ATOM 1425 C CA . THR A 1 191 ? 13.760 34.536 12.987 1.00 31.27 191 THR A CA 1
ATOM 1426 C C . THR A 1 191 ? 12.961 34.113 11.752 1.00 31.27 191 THR A C 1
ATOM 1428 O O . THR A 1 191 ? 13.105 32.986 11.287 1.00 31.27 191 THR A O 1
ATOM 1431 N N . SER A 1 192 ? 12.110 34.993 11.211 1.00 33.38 192 SER A N 1
ATOM 1432 C CA . SER A 1 192 ? 11.402 34.726 9.954 1.00 33.38 192 SER A CA 1
ATOM 1433 C C . SER A 1 192 ? 12.342 34.925 8.763 1.00 33.38 192 SER A C 1
ATOM 1435 O O . SER A 1 192 ? 12.809 36.042 8.529 1.00 33.38 192 SER A O 1
ATOM 1437 N N . MET A 1 193 ? 12.590 33.877 7.978 1.00 30.06 193 MET A N 1
ATOM 1438 C CA . MET A 1 193 ? 13.126 34.041 6.627 1.00 30.06 193 MET A CA 1
ATOM 1439 C C . MET A 1 193 ? 11.963 34.309 5.673 1.00 30.06 193 MET A C 1
ATOM 1441 O O . MET A 1 193 ? 11.136 33.441 5.410 1.00 30.06 193 MET A O 1
ATOM 1445 N N . ASN A 1 194 ? 11.892 35.547 5.191 1.00 34.62 194 ASN A N 1
ATOM 1446 C CA . ASN A 1 194 ? 10.947 35.987 4.178 1.00 34.62 194 ASN A CA 1
ATOM 1447 C C . ASN A 1 194 ? 11.527 35.629 2.800 1.00 34.62 194 ASN A C 1
ATOM 1449 O O . ASN A 1 194 ? 12.520 36.229 2.393 1.00 34.62 194 ASN A O 1
ATOM 1453 N N . SER A 1 195 ? 10.943 34.655 2.097 1.00 34.28 195 SER A N 1
ATOM 1454 C CA . SER A 1 195 ? 11.289 34.369 0.700 1.00 34.28 195 SER A CA 1
ATOM 1455 C C . SER A 1 195 ? 10.100 34.694 -0.197 1.00 34.28 195 SER A C 1
ATOM 1457 O O . SER A 1 195 ? 9.105 33.976 -0.246 1.00 34.28 195 SER A O 1
ATOM 1459 N N . THR A 1 196 ? 10.200 35.830 -0.879 1.00 32.03 196 THR A N 1
ATOM 1460 C CA . THR A 1 196 ? 9.319 36.253 -1.968 1.00 32.03 196 THR A CA 1
ATOM 1461 C C . THR A 1 196 ? 9.546 35.375 -3.198 1.00 32.03 196 THR A C 1
ATOM 1463 O O . THR A 1 196 ? 10.588 35.489 -3.841 1.00 32.03 196 THR A O 1
ATOM 1466 N N . ALA A 1 197 ? 8.560 34.553 -3.565 1.00 33.50 197 ALA A N 1
ATOM 1467 C CA . ALA A 1 197 ? 8.489 33.922 -4.880 1.00 33.50 197 ALA A CA 1
ATOM 1468 C C . ALA A 1 197 ? 7.534 34.723 -5.779 1.00 33.50 197 ALA A C 1
ATOM 1470 O O . ALA A 1 197 ? 6.376 34.967 -5.439 1.00 33.50 197 ALA A O 1
ATOM 1471 N N . THR A 1 198 ? 8.059 35.185 -6.909 1.00 31.34 198 THR A N 1
ATOM 1472 C CA . THR A 1 198 ? 7.364 35.978 -7.924 1.00 31.34 198 THR A CA 1
ATOM 1473 C C . THR A 1 198 ? 6.367 35.102 -8.683 1.00 31.34 198 THR A C 1
ATOM 1475 O O . THR A 1 198 ? 6.731 34.043 -9.185 1.00 31.34 198 THR A O 1
ATOM 1478 N N . ALA A 1 199 ? 5.112 35.546 -8.779 1.00 30.88 199 ALA A N 1
ATOM 1479 C CA . ALA A 1 199 ? 4.073 34.866 -9.541 1.00 30.88 199 ALA A CA 1
ATOM 1480 C C . ALA A 1 199 ? 4.346 34.972 -11.051 1.00 30.88 199 ALA A C 1
ATOM 1482 O O . ALA A 1 199 ? 4.366 36.073 -11.603 1.00 30.88 199 ALA A O 1
ATOM 1483 N N . THR A 1 200 ? 4.515 33.836 -11.727 1.00 32.78 200 THR A N 1
ATOM 1484 C CA . THR A 1 200 ? 4.415 33.735 -13.186 1.00 32.78 200 THR A CA 1
ATOM 1485 C C . THR A 1 200 ? 3.100 33.054 -13.559 1.00 32.78 200 THR A C 1
ATOM 1487 O O . THR A 1 200 ? 2.706 32.027 -13.014 1.00 32.78 200 THR A O 1
ATOM 1490 N N . THR A 1 201 ? 2.381 33.707 -14.463 1.00 37.88 201 THR A N 1
ATOM 1491 C CA . THR A 1 201 ? 1.070 33.350 -15.014 1.00 37.88 201 THR A CA 1
ATOM 1492 C C . THR A 1 201 ? 1.024 31.931 -15.597 1.00 37.88 201 THR A C 1
ATOM 1494 O O . THR A 1 201 ? 1.923 31.591 -16.370 1.00 37.88 201 THR A O 1
ATOM 1497 N N . PRO A 1 202 ? -0.027 31.127 -15.345 1.00 35.94 202 PRO A N 1
ATOM 1498 C CA . PRO A 1 202 ? -0.204 29.864 -16.051 1.00 35.94 202 PRO A CA 1
ATOM 1499 C C . PRO A 1 202 ? -0.589 30.102 -17.519 1.00 35.94 202 PRO A C 1
ATOM 1501 O O . PRO A 1 202 ? -1.490 30.883 -17.832 1.00 35.94 202 PRO A O 1
ATOM 1504 N N . ALA A 1 203 ? 0.116 29.414 -18.417 1.00 35.81 203 ALA A N 1
ATOM 1505 C CA . ALA A 1 203 ? -0.196 29.340 -19.838 1.00 35.81 203 ALA A CA 1
ATOM 1506 C C . ALA A 1 203 ? -1.536 28.614 -20.064 1.00 35.81 203 ALA A C 1
ATOM 1508 O O . ALA A 1 203 ? -1.822 27.598 -19.431 1.00 35.81 203 ALA A O 1
ATOM 1509 N N . GLN A 1 204 ? -2.353 29.139 -20.979 1.00 29.30 204 GLN A N 1
ATOM 1510 C CA . GLN A 1 204 ? -3.599 28.512 -21.417 1.00 29.30 204 GLN A CA 1
ATOM 1511 C C . GLN A 1 204 ? -3.306 27.233 -22.212 1.00 29.30 204 GLN A C 1
ATOM 1513 O O . GLN A 1 204 ? -2.612 27.285 -23.226 1.00 29.30 204 GLN A O 1
ATOM 1518 N N . PHE A 1 205 ? -3.892 26.105 -21.807 1.00 33.09 205 PHE A N 1
ATOM 1519 C CA . PHE A 1 205 ? -3.937 24.894 -22.625 1.00 33.09 205 PHE A CA 1
ATOM 1520 C C . PHE A 1 205 ? -5.282 24.803 -23.350 1.00 33.09 205 PHE A C 1
ATOM 1522 O O . PHE A 1 205 ? -6.340 24.678 -22.737 1.00 33.09 205 PHE A O 1
ATOM 1529 N N . THR A 1 206 ? -5.217 24.873 -24.680 1.00 36.41 206 THR A N 1
ATOM 1530 C CA . THR A 1 206 ? -6.282 24.453 -25.596 1.00 36.41 206 THR A CA 1
ATOM 1531 C C . THR A 1 206 ? -6.009 22.997 -25.951 1.00 36.41 206 THR A C 1
ATOM 1533 O O . THR A 1 206 ? -4.961 22.696 -26.515 1.00 36.41 206 THR A O 1
ATOM 1536 N N . GLY A 1 207 ? -6.925 22.094 -25.614 1.00 31.20 207 GLY A N 1
ATOM 1537 C CA . GLY A 1 207 ? -6.770 20.670 -25.902 1.00 31.20 207 GLY A CA 1
ATOM 1538 C C . GLY A 1 207 ? -8.005 19.886 -25.494 1.00 31.20 207 GLY A C 1
ATOM 1539 O O . GLY A 1 207 ? -8.011 19.215 -24.471 1.00 31.20 207 GLY A O 1
ATOM 1540 N N . ALA A 1 208 ? -9.070 20.022 -26.281 1.00 32.62 208 ALA A N 1
ATOM 1541 C CA . ALA A 1 208 ? -10.252 19.181 -26.190 1.00 32.62 208 ALA A CA 1
ATOM 1542 C C . ALA A 1 208 ? -9.936 17.768 -26.709 1.00 32.62 208 ALA A C 1
ATOM 1544 O O . ALA A 1 208 ? -9.397 17.624 -27.804 1.00 32.62 208 ALA A O 1
ATOM 1545 N N . ALA A 1 209 ? -10.349 16.738 -25.972 1.00 34.94 209 ALA A N 1
ATOM 1546 C CA . ALA A 1 209 ? -10.577 15.406 -26.519 1.00 34.94 209 ALA A CA 1
ATOM 1547 C C . ALA A 1 209 ? -11.964 14.931 -26.069 1.00 34.94 209 ALA A C 1
ATOM 1549 O O . ALA A 1 209 ? -12.337 15.036 -24.903 1.00 34.94 209 ALA A O 1
ATOM 1550 N N . ALA A 1 210 ? -12.755 14.532 -27.058 1.00 32.75 210 ALA A N 1
ATOM 1551 C CA . ALA A 1 210 ? -14.197 14.389 -27.005 1.00 32.75 210 ALA A CA 1
ATOM 1552 C C . ALA A 1 210 ? -14.678 13.158 -26.220 1.00 32.75 210 ALA A C 1
ATOM 1554 O O . ALA A 1 210 ? -14.134 12.063 -26.343 1.00 32.75 210 ALA A O 1
ATOM 1555 N N . LEU A 1 211 ? -15.786 13.345 -25.500 1.00 29.88 211 LEU A N 1
ATOM 1556 C CA . LEU A 1 211 ? -16.691 12.288 -25.054 1.00 29.88 211 LEU A CA 1
ATOM 1557 C C . LEU A 1 211 ? -17.329 11.624 -26.282 1.00 29.88 211 LEU A C 1
ATOM 1559 O O . LEU A 1 211 ? -18.124 12.255 -26.980 1.00 29.88 211 LEU A O 1
ATOM 1563 N N . ASN A 1 212 ? -17.021 10.353 -26.534 1.00 33.00 212 ASN A N 1
ATOM 1564 C CA . ASN A 1 212 ? -17.785 9.558 -27.488 1.00 33.00 212 ASN A CA 1
ATOM 1565 C C . ASN A 1 212 ? -19.074 9.085 -26.795 1.00 33.00 212 ASN A C 1
ATOM 1567 O O . ASN A 1 212 ? -19.053 8.160 -25.984 1.00 33.00 212 ASN A O 1
ATOM 1571 N N . GLN A 1 213 ? -20.185 9.779 -27.054 1.00 32.62 213 GLN A N 1
ATOM 1572 C CA . GLN A 1 213 ? -21.503 9.382 -26.566 1.00 32.62 213 GLN A CA 1
ATOM 1573 C C . GLN A 1 213 ? -21.992 8.129 -27.299 1.00 32.62 213 GLN A C 1
ATOM 1575 O O . GLN A 1 213 ? -22.090 8.104 -28.525 1.00 32.62 213 GLN A O 1
ATOM 1580 N N . ILE A 1 214 ? -22.383 7.119 -26.526 1.00 35.78 214 ILE A N 1
ATOM 1581 C CA . ILE A 1 214 ? -23.195 5.996 -26.991 1.00 35.78 214 ILE A CA 1
ATOM 1582 C C . ILE A 1 214 ? -24.599 6.544 -27.279 1.00 35.78 214 ILE A C 1
ATOM 1584 O O . ILE A 1 214 ? -25.360 6.829 -26.357 1.00 35.78 214 ILE A O 1
ATOM 1588 N N . SER A 1 215 ? -24.942 6.713 -28.556 1.00 34.06 215 SER A N 1
ATOM 1589 C CA . SER A 1 215 ? -26.324 6.939 -28.988 1.00 34.06 215 SER A CA 1
ATOM 1590 C C . SER A 1 215 ? -26.938 5.620 -29.432 1.00 34.06 215 SER A C 1
ATOM 1592 O O . SER A 1 215 ? -26.456 4.970 -30.358 1.00 34.06 215 SER A O 1
ATOM 1594 N N . GLY A 1 216 ? -28.009 5.235 -28.741 1.00 33.47 216 GLY A N 1
ATOM 1595 C CA . GLY A 1 216 ? -28.846 4.107 -29.107 1.00 33.47 216 GLY A CA 1
ATOM 1596 C C . GLY A 1 216 ? -29.518 4.306 -30.462 1.00 33.47 216 GLY A C 1
ATOM 1597 O O . GLY A 1 216 ? -29.890 5.414 -30.846 1.00 33.47 216 GLY A O 1
ATOM 1598 N N . VAL A 1 217 ? -29.729 3.193 -31.156 1.00 37.34 217 VAL A N 1
ATOM 1599 C CA . VAL A 1 217 ? -30.665 3.107 -32.271 1.00 37.34 217 VAL A CA 1
ATOM 1600 C C . VAL A 1 217 ? -31.650 1.991 -31.947 1.00 37.34 217 VAL A C 1
ATOM 1602 O O . VAL A 1 217 ? -31.305 0.812 -31.926 1.00 37.34 217 VAL A O 1
ATOM 1605 N N . LEU A 1 218 ? -32.885 2.408 -31.663 1.00 32.59 218 LEU A N 1
ATOM 1606 C CA . LEU A 1 218 ? -34.089 1.602 -31.823 1.00 32.59 218 LEU A CA 1
ATOM 1607 C C . LEU A 1 218 ? -34.135 1.070 -33.262 1.00 32.59 218 LEU A C 1
ATOM 1609 O O . LEU A 1 218 ? -34.088 1.866 -34.200 1.00 32.59 218 LEU A O 1
ATOM 1613 N N . LEU A 1 219 ? -34.373 -0.229 -33.439 1.00 33.41 219 LEU A N 1
ATOM 1614 C CA . LEU A 1 219 ? -35.043 -0.711 -34.642 1.00 33.41 219 LEU A CA 1
ATOM 1615 C C . LEU A 1 219 ? -36.241 -1.580 -34.257 1.00 33.41 219 LEU A C 1
ATOM 1617 O O . LEU A 1 219 ? -36.118 -2.653 -33.673 1.00 33.41 219 LEU A O 1
ATOM 1621 N N . VAL A 1 220 ? -37.414 -1.040 -34.576 1.00 34.47 220 VAL A N 1
ATOM 1622 C CA . VAL A 1 220 ? -38.720 -1.695 -34.590 1.00 34.47 220 VAL A CA 1
ATOM 1623 C C . VAL A 1 220 ? -38.773 -2.634 -35.798 1.00 34.47 220 VAL A C 1
ATOM 1625 O O . VAL A 1 220 ? -38.389 -2.234 -36.894 1.00 34.47 220 VAL A O 1
ATOM 1628 N N . GLY A 1 221 ? -39.297 -3.849 -35.626 1.00 31.5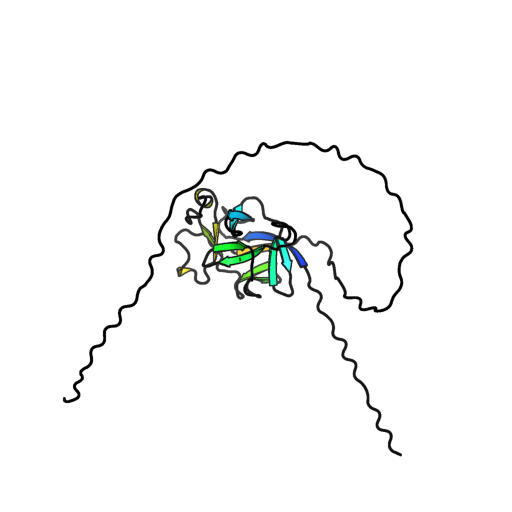0 221 GLY A N 1
ATOM 1629 C CA . GLY A 1 221 ? -39.544 -4.763 -36.744 1.00 31.50 221 GLY A CA 1
ATOM 1630 C C . GLY A 1 221 ? -40.179 -6.080 -36.315 1.00 31.50 221 GLY A C 1
ATOM 1631 O O . GLY A 1 221 ? -39.489 -7.066 -36.092 1.00 31.50 221 GLY A O 1
ATOM 1632 N N . ALA A 1 222 ? -41.503 -6.074 -36.183 1.00 34.12 222 ALA A N 1
ATOM 1633 C CA . ALA A 1 222 ? -42.338 -7.256 -36.003 1.00 34.12 222 ALA A CA 1
ATOM 1634 C C . ALA A 1 222 ? -42.366 -8.140 -37.265 1.00 34.12 222 ALA A C 1
ATOM 1636 O O . ALA A 1 222 ? -42.342 -7.609 -38.370 1.00 34.12 222 ALA A O 1
ATOM 1637 N N . LEU A 1 223 ? -42.498 -9.460 -37.098 1.00 32.62 223 LEU A N 1
ATOM 1638 C CA . LEU A 1 223 ? -43.574 -10.318 -37.634 1.00 32.62 223 LEU A CA 1
ATOM 1639 C C . LEU A 1 223 ? -43.193 -11.790 -37.390 1.00 32.62 223 LEU A C 1
ATOM 1641 O O . LEU A 1 223 ? -42.076 -12.207 -37.678 1.00 32.62 223 LEU A O 1
ATOM 1645 N N . GLY A 1 224 ? -44.113 -12.555 -36.802 1.00 30.27 224 GLY A N 1
ATOM 1646 C CA . GLY A 1 224 ? -43.859 -13.918 -36.338 1.00 30.27 224 GLY A CA 1
ATOM 1647 C C . GLY A 1 224 ? -43.992 -15.007 -37.396 1.00 30.27 224 GLY A C 1
ATOM 1648 O O . GLY A 1 224 ? -44.353 -14.737 -38.533 1.00 30.27 224 GLY A O 1
ATOM 1649 N N . LEU A 1 225 ? -43.792 -16.254 -36.962 1.00 33.62 225 LEU A N 1
ATOM 1650 C CA . LEU A 1 225 ? -44.580 -17.403 -37.406 1.00 33.62 225 LEU A CA 1
ATOM 1651 C C . LEU A 1 225 ? -44.366 -18.576 -36.438 1.00 33.62 225 LEU A C 1
ATOM 1653 O O . LEU A 1 225 ? -43.242 -19.008 -36.204 1.00 33.62 225 LEU A O 1
ATOM 1657 N N . ALA A 1 226 ? -45.463 -19.078 -35.879 1.00 39.31 226 ALA A N 1
ATOM 1658 C CA . ALA A 1 226 ? -45.537 -20.385 -35.244 1.00 39.31 226 ALA A CA 1
ATOM 1659 C C . ALA A 1 226 ? -45.925 -21.435 -36.299 1.00 39.31 226 ALA A C 1
ATOM 1661 O O . ALA A 1 226 ? -46.824 -21.148 -37.085 1.00 39.31 226 ALA A O 1
ATOM 1662 N N . MET A 1 227 ? -45.293 -22.619 -36.261 1.00 35.91 227 MET A N 1
ATOM 1663 C CA . MET A 1 227 ? -45.856 -23.980 -36.452 1.00 35.91 227 MET A CA 1
ATOM 1664 C C . MET A 1 227 ? -44.928 -24.966 -37.191 1.00 35.91 227 MET A C 1
ATOM 1666 O O . MET A 1 227 ? -44.391 -24.627 -38.237 1.00 35.91 227 MET A O 1
ATOM 1670 N N . LEU A 1 228 ? -44.937 -26.211 -36.672 1.00 35.59 228 LEU A N 1
ATOM 1671 C CA . LEU A 1 228 ? -44.578 -27.520 -37.267 1.00 35.59 228 LEU A CA 1
ATOM 1672 C C . LEU A 1 228 ? -43.101 -27.700 -37.686 1.00 35.59 228 LEU A C 1
ATOM 1674 O O . LEU A 1 228 ? -42.570 -26.905 -38.447 1.00 35.59 228 LEU A O 1
ATOM 1678 N N . LEU A 1 229 ? -42.359 -28.715 -37.231 1.00 40.91 229 LEU A N 1
ATOM 1679 C CA . LEU A 1 229 ? -42.624 -30.154 -37.058 1.00 40.91 229 LEU A CA 1
ATOM 1680 C C . LEU A 1 229 ? -41.855 -30.713 -35.851 1.00 40.91 229 LEU A C 1
ATOM 1682 O O . LEU A 1 229 ? -40.747 -30.196 -35.586 1.00 40.91 229 LEU A O 1
#

Foldseek 3Di:
DDDDDDDDDDDPDDDDFWWKFKKWKAWPAPDPVRHGWTWDWPDQDPQKTFIFTHNDTDIWMQTAPQRWIWDCVPPPPFTFTFEADPFTTIGGGDDHPRPQWHQDPQQWIHGPNHQWFKWWAAPPPRPVRPSPPTTTITGDPDPVPDDPPIGIIGMGIDTDPDDGPRPDDDDDDDDDDDDDDDDDDDDDDDDDDDDDDDDDDDDDDDDDDDDPDDDDDDDDDDDDDDDDD